Protein 5OGX (pdb70)

Foldseek 3Di:
DAWEDEPRDIFHADQVGFQQQRCQQVQWDAADFFLQQPPLQQKKAWPDADWDQAPHDCVSANPVNVVNRIHRRSRIGGPHHIYIYGDPPTGDGDFHKDKWFWFWADWADFFVQKIKTKIFTPDFGADAQFWWKWWAAPPPRDIAIFHFLDARVVGGITIGMDGADVVDCPHVNDSPPPDDGGDTITMIDGDHDQHDDPLVPCPLAAEEEEAEQSNCRSVNRRVVVSCVSPVQGQYEYEYEYADPRSDGPPVVQVVSCVRRVNYDYAYEHEHYDDVVHHYHGGLVVVCVVPVAQDRYAYEYEEAPVSQVVSLVSNVVSPNDPVRYHYRHNYDSD

Secondary structure (DSSP, 8-state):
-EEEEETTEEEEE-TTS-HHHHHHHTTB----S-SSSSS-TTEEEEEES-EE-TT--TTTS-HHHHHTTEEETTT-EESS-EEEE--TTTTSB-PPPEEEEEEEEEEEEEETTEEEEEEEESSPPP--TT-EEEEE-TTT--EEEEE----TT--SEEEEEEE--TT-TTIIIIITTT--TT-EEEEEEEE-S-SPPPGGG-----EEEEEEGGGHHHHHHHHHHHHHHSTTS-EEEEEEEEEGGG---HHHHHHHHHH-TTEEEEEEEEEE--TTSEES-HHHHHHHH-S--TT-EEEEEESHHHHHHHHHHHHHTT--GGGEEEEE-----

Organism: NCBI:txid1068978

Solvent-accessible surface area: 14457 Å² total; per-residue (Å²): 112,56,21,0,30,4,61,85,91,157,19,78,0,105,78,59,39,12,0,0,40,6,0,7,86,42,8,0,28,0,12,3,21,8,26,40,1,56,42,21,64,5,68,2,58,28,84,57,43,100,18,67,44,40,59,11,43,115,128,11,0,27,72,145,44,66,95,77,24,43,0,1,0,8,23,0,81,1,90,38,89,4,82,3,132,10,74,113,99,9,8,103,117,21,52,61,4,66,90,11,65,0,43,2,95,83,39,28,102,40,22,74,41,4,40,43,0,39,1,11,12,54,106,77,4,52,5,59,7,0,10,6,0,8,2,13,7,79,97,62,47,22,114,43,51,29,8,0,1,1,10,52,112,66,45,88,57,0,18,0,7,0,90,70,86,101,71,18,73,3,10,46,48,20,1,32,100,60,12,48,70,52,52,152,4,108,2,11,0,4,2,2,42,4,36,12,44,73,87,145,126,18,104,20,15,31,2,0,0,0,0,11,16,13,0,0,1,0,0,1,0,0,1,77,30,0,2,79,62,66,76,96,18,93,0,5,1,0,0,9,13,81,0,38,56,10,15,9,29,70,51,67,2,55,134,20,35,152,129,31,120,15,8,117,36,17,14,0,5,40,89,70,128,45,148,79,67,82,56,30,125,13,13,68,2,1,28,118,49,21,88,57,0,164,44,27,8,0,4,0,0,0,69,39,80,41,0,64,63,1,7,112,23,1,86,171,100,139,3,42,87,218,69,7,51,91,6,62,72,38,90,44,141

Nearest PDB structures (foldseek):
  5ogx-assembly1_A  TM=1.003E+00  e=8.637E-76  Amycolatopsis methanolica 239
  1krh-assembly2_B  TM=7.434E-01  e=8.230E-28  Acinetobacter sp.
  1qfj-assembly4_D  TM=9.054E-01  e=6.257E-18  Escherichia coli
  6o0a-assembly1_A  TM=8.646E-01  e=5.393E-16  Malassezia yamatoensis
  2ok8-assembly1_B  TM=7.806E-01  e=7.315E-13  Plasmodium falciparum 3D7

Structure (mmCIF, N/CA/C/O backbone):
data_5OGX
#
_entry.id   5OGX
#
_cell.length_a   60.846
_cell.length_b   65.903
_cell.length_c   97.847
_cell.angle_alpha   90.00
_cell.angle_beta   90.00
_cell.angle_gamma   90.00
#
_symmetry.space_group_name_H-M   'P 21 21 21'
#
loop_
_entity.id
_entity.type
_entity.pdbx_description
1 polymer 'Cytochrome P450 reductase'
2 non-polymer 'FLAVIN-ADENINE DINUCLEOTIDE'
3 non-polymer 'FE2/S2 (INORGANIC) CLUSTER'
4 non-polymer 'SODIUM ION'
5 non-polymer 'BROMIDE ION'
6 water water
#
loop_
_atom_site.group_PDB
_atom_site.id
_atom_site.type_symbol
_atom_site.label_atom_id
_atom_site.label_alt_id
_atom_site.label_comp_id
_atom_site.label_asym_id
_atom_site.label_entity_id
_atom_site.label_seq_id
_atom_site.pdbx_PDB_ins_code
_atom_site.Cartn_x
_atom_site.Cartn_y
_atom_site.Cartn_z
_atom_site.occupancy
_atom_site.B_iso_or_equiv
_atom_site.auth_seq_id
_atom_site.auth_comp_id
_atom_site.auth_asym_id
_atom_site.auth_atom_id
_atom_site.pdbx_PDB_model_num
ATOM 1 N N . THR A 1 4 ? 24.568 17.268 41.132 1.00 44.90 2 THR A N 1
ATOM 2 C CA . THR A 1 4 ? 23.926 18.549 41.432 1.00 44.72 2 THR A CA 1
ATOM 3 C C . THR A 1 4 ? 24.920 19.565 42.000 1.00 40.63 2 THR A C 1
ATOM 4 O O . THR A 1 4 ? 25.972 19.196 42.516 1.00 39.09 2 THR A O 1
ATOM 8 N N . PHE A 1 5 ? 24.571 20.845 41.907 1.00 35.41 3 PHE A N 1
ATOM 9 C CA . PHE A 1 5 ? 25.378 21.921 42.456 1.00 39.52 3 PHE A CA 1
ATOM 10 C C . PHE A 1 5 ? 24.640 22.587 43.608 1.00 35.84 3 PHE A C 1
ATOM 11 O O . PHE A 1 5 ? 23.409 22.677 43.618 1.00 37.10 3 PHE A O 1
ATOM 19 N N . ALA A 1 6 ? 25.409 23.058 44.579 1.00 34.72 4 ALA A N 1
ATOM 20 C CA . ALA A 1 6 ? 24.853 23.798 45.701 1.00 31.54 4 ALA A CA 1
ATOM 21 C C . ALA A 1 6 ? 24.672 25.256 45.292 1.00 30.90 4 ALA A C 1
ATOM 22 O O . ALA A 1 6 ? 25.626 25.901 44.838 1.00 34.32 4 ALA A O 1
ATOM 24 N N . VAL A 1 7 ? 23.454 25.769 45.430 1.00 29.93 5 VAL A N 1
ATOM 25 C CA . VAL A 1 7 ? 23.165 27.165 45.124 1.00 29.05 5 VAL A CA 1
ATOM 26 C C . VAL A 1 7 ? 22.521 27.810 46.343 1.00 29.55 5 VAL A C 1
ATOM 27 O O . VAL A 1 7 ? 21.678 27.206 47.013 1.00 28.74 5 VAL A O 1
ATOM 31 N N . SER A 1 8 ? 22.929 29.039 46.646 1.00 28.15 6 SER A N 1
ATOM 32 C CA . SER A 1 8 ? 22.510 29.659 47.889 1.00 25.11 6 SER A CA 1
ATOM 33 C C . SER A 1 8 ? 22.087 31.098 47.638 1.00 26.76 6 SER A C 1
ATOM 34 O O . SER A 1 8 ? 22.646 31.788 46.783 1.00 27.07 6 SER A O 1
ATOM 37 N N . VAL A 1 9 ? 21.106 31.539 48.416 1.00 25.55 7 VAL A N 1
ATOM 38 C CA . VAL A 1 9 ? 20.692 32.940 48.464 1.00 25.00 7 VAL A CA 1
ATOM 39 C C . VAL A 1 9 ? 20.234 33.241 49.883 1.00 28.57 7 VAL A C 1
ATOM 40 O O . VAL A 1 9 ? 19.542 32.433 50.502 1.00 27.29 7 VAL A O 1
ATOM 44 N N . GLY A 1 10 ? 20.631 34.403 50.403 1.00 34.72 8 GLY A N 1
ATOM 45 C CA . GLY A 1 10 ? 20.176 34.816 51.724 1.00 30.75 8 GLY A CA 1
ATOM 46 C C . GLY A 1 10 ? 20.487 33.848 52.845 1.00 35.81 8 GLY A C 1
ATOM 47 O O . GLY A 1 10 ? 19.697 33.729 53.789 1.00 43.70 8 GLY A O 1
ATOM 48 N N . GLY A 1 11 ? 21.611 33.146 52.769 1.00 32.18 9 GLY A N 1
ATOM 49 C CA . GLY A 1 11 ? 21.962 32.174 53.781 1.00 33.80 9 GLY A CA 1
ATOM 50 C C . GLY A 1 11 ? 21.287 30.827 53.651 1.00 34.55 9 GLY A C 1
ATOM 51 O O . GLY A 1 11 ? 21.543 29.944 54.483 1.00 38.39 9 GLY A O 1
ATOM 52 N N . ARG A 1 12 ? 20.459 30.628 52.632 1.00 31.00 10 ARG A N 1
ATOM 53 C CA . ARG A 1 12 ? 19.712 29.392 52.430 1.00 30.66 10 ARG A CA 1
ATOM 54 C C . ARG A 1 12 ? 20.279 28.640 51.234 1.00 28.38 10 ARG A C 1
ATOM 55 O O . ARG A 1 12 ? 20.425 29.212 50.150 1.00 36.01 10 ARG A O 1
ATOM 63 N N . ARG A 1 13 ? 20.560 27.352 51.413 1.00 29.41 11 ARG A N 1
ATOM 64 C CA . ARG A 1 13 ? 21.100 26.521 50.350 1.00 31.19 11 ARG A CA 1
ATOM 65 C C . ARG A 1 13 ? 20.052 25.532 49.853 1.00 31.89 11 ARG A C 1
ATOM 66 O O . ARG A 1 13 ? 19.289 24.972 50.644 1.00 30.81 11 ARG A O 1
ATOM 74 N N . VAL A 1 14 ? 20.021 25.319 48.538 1.00 30.04 12 VAL A N 1
ATOM 75 C CA . VAL A 1 14 ? 19.330 24.184 47.935 1.00 28.16 12 VAL A CA 1
ATOM 76 C C . VAL A 1 14 ? 20.293 23.526 46.955 1.00 32.67 12 VAL A C 1
ATOM 77 O O . VAL A 1 14 ? 21.350 24.068 46.624 1.00 32.42 12 VAL A O 1
ATOM 81 N N . ASP A 1 15 ? 19.947 22.319 46.520 1.00 27.70 13 ASP A N 1
ATOM 82 C CA . ASP A 1 15 ? 20.763 21.626 45.537 1.00 29.26 13 ASP A CA 1
ATOM 83 C C . ASP A 1 15 ? 20.036 21.650 44.200 1.00 36.33 13 ASP A C 1
ATOM 84 O O . ASP A 1 15 ? 18.853 21.303 44.118 1.00 43.45 13 ASP A O 1
ATOM 89 N N . CYS A 1 16 ? 20.739 22.108 43.174 1.00 31.51 14 CYS A N 1
ATOM 90 C CA . CYS A 1 16 ? 20.175 22.358 41.860 1.00 28.46 14 CYS A CA 1
ATOM 91 C C . CYS A 1 16 ? 20.760 21.352 40.880 1.00 33.51 14 CYS A C 1
ATOM 92 O O . CYS A 1 16 ? 21.982 21.213 40.784 1.00 32.51 14 CYS A O 1
ATOM 95 N N . GLU A 1 17 ? 19.892 20.636 40.170 1.00 37.65 15 GLU A N 1
ATOM 96 C CA . GLU A 1 17 ? 20.379 19.746 39.133 1.00 41.42 15 GLU A CA 1
ATOM 97 C C . GLU A 1 17 ? 20.979 20.570 37.994 1.00 40.78 15 GLU A C 1
ATOM 98 O O . GLU A 1 17 ? 20.588 21.717 37.775 1.00 36.50 15 GLU A O 1
ATOM 104 N N . PRO A 1 18 ? 21.955 20.017 37.273 1.00 43.28 16 PRO A N 1
ATOM 105 C CA . PRO A 1 18 ? 22.632 20.813 36.233 1.00 40.85 16 PRO A CA 1
ATOM 106 C C . PRO A 1 18 ? 21.716 21.297 35.121 1.00 44.52 16 PRO A C 1
ATOM 107 O O . PRO A 1 18 ? 22.022 22.315 34.484 1.00 46.39 16 PRO A O 1
ATOM 111 N N . GLY A 1 19 ? 20.611 20.604 34.855 1.00 36.67 17 GLY A N 1
ATOM 112 C CA . GLY A 1 19 ? 19.668 21.080 33.862 1.00 35.64 17 GLY A CA 1
ATOM 113 C C . GLY A 1 19 ? 18.552 21.942 34.411 1.00 37.60 17 GLY A C 1
ATOM 114 O O . GLY A 1 19 ? 17.665 22.366 33.663 1.00 38.37 17 GLY A O 1
ATOM 115 N N . GLN A 1 20 ? 18.585 22.227 35.707 1.00 33.21 18 GLN A N 1
ATOM 116 C CA . GLN A 1 20 ? 17.521 22.924 36.415 1.00 30.84 18 GLN A CA 1
ATOM 117 C C . GLN A 1 20 ? 17.904 24.383 36.641 1.00 26.66 18 GLN A C 1
ATOM 118 O O . GLN A 1 20 ? 19.076 24.697 36.869 1.00 27.55 18 GLN A O 1
ATOM 124 N N . THR A 1 21 ? 16.915 25.274 36.568 1.00 25.05 19 THR A N 1
ATOM 125 C CA . THR A 1 21 ? 17.201 26.689 36.762 1.00 26.10 19 THR A CA 1
ATOM 126 C C . THR A 1 21 ? 17.284 27.044 38.244 1.00 22.32 19 THR A C 1
ATOM 127 O O . THR A 1 21 ? 16.711 26.373 39.109 1.00 21.35 19 THR A O 1
ATOM 131 N N . LEU A 1 22 ? 18.015 28.129 38.531 1.00 22.18 20 LEU A N 1
ATOM 132 C CA . LEU A 1 22 ? 18.120 28.607 39.906 1.00 20.62 20 LEU A CA 1
ATOM 133 C C . LEU A 1 22 ? 16.741 28.861 40.506 1.00 19.12 20 LEU A C 1
ATOM 134 O O . LEU A 1 22 ? 16.448 28.438 41.631 1.00 19.92 20 LEU A O 1
ATOM 139 N N . LEU A 1 23 ? 15.883 29.579 39.780 1.00 20.01 21 LEU A N 1
ATOM 140 C CA . LEU A 1 23 ? 14.566 29.895 40.324 1.00 18.96 21 LEU A CA 1
ATOM 141 C C . LEU A 1 23 ? 13.815 28.629 40.714 1.00 18.67 21 LEU A C 1
ATOM 142 O O . LEU A 1 23 ? 13.255 28.543 41.809 1.00 18.38 21 LEU A O 1
ATOM 147 N N . GLU A 1 24 ? 13.786 27.630 39.826 1.00 18.58 22 GLU A N 1
ATOM 148 C CA . GLU A 1 24 ? 12.989 26.446 40.121 1.00 19.41 22 GLU A CA 1
ATOM 149 C C . GLU A 1 24 ? 13.582 25.645 41.268 1.00 23.64 22 GLU A C 1
ATOM 150 O O . GLU A 1 24 ? 12.839 25.101 42.091 1.00 22.13 22 GLU A O 1
ATOM 156 N N . ALA A 1 25 ? 14.909 25.603 41.368 1.00 21.55 23 ALA A N 1
ATOM 157 C CA . ALA A 1 25 ? 15.532 24.930 42.500 1.00 22.46 23 ALA A CA 1
ATOM 158 C C . ALA A 1 25 ? 15.148 25.603 43.817 1.00 21.93 23 ALA A C 1
ATOM 159 O O . ALA A 1 25 ? 14.801 24.924 44.792 1.00 23.65 23 ALA A O 1
ATOM 161 N N . PHE A 1 26 ? 15.200 26.944 43.867 1.00 21.22 24 PHE A N 1
ATOM 162 C CA . PHE A 1 26 ? 14.849 27.644 45.100 1.00 20.01 24 PHE A CA 1
ATOM 163 C C . PHE A 1 26 ? 13.372 27.452 45.434 1.00 18.71 24 PHE A C 1
ATOM 164 O O . PHE A 1 26 ? 13.032 27.047 46.548 1.00 20.49 24 PHE A O 1
ATOM 172 N N . LEU A 1 27 ? 12.470 27.716 44.481 1.00 18.82 25 LEU A N 1
ATOM 173 C CA . LEU A 1 27 ? 11.054 27.623 44.837 1.00 18.30 25 LEU A CA 1
ATOM 174 C C . LEU A 1 27 ? 10.644 26.191 45.168 1.00 20.50 25 LEU A C 1
ATOM 175 O O . LEU A 1 27 ? 9.789 25.973 46.034 1.00 21.42 25 LEU A O 1
ATOM 180 N N . ARG A 1 28 ? 11.211 25.205 44.478 1.00 21.89 26 ARG A N 1
ATOM 181 C CA . ARG A 1 28 ? 10.894 23.823 44.831 1.00 22.88 26 ARG A CA 1
ATOM 182 C C . ARG A 1 28 ? 11.366 23.486 46.241 1.00 25.74 26 ARG A C 1
ATOM 183 O O . ARG A 1 28 ? 10.780 22.620 46.903 1.00 26.44 26 ARG A O 1
ATOM 191 N N . GLY A 1 29 ? 12.399 24.168 46.724 1.00 26.53 27 GLY A N 1
ATOM 192 C CA . GLY A 1 29 ? 12.830 24.044 48.100 1.00 27.39 27 GLY A CA 1
ATOM 193 C C . GLY A 1 29 ? 12.114 24.937 49.089 1.00 28.45 27 GLY A C 1
ATOM 194 O O . GLY A 1 29 ? 12.519 24.992 50.256 1.00 27.41 27 GLY A O 1
ATOM 195 N N . GLY A 1 30 ? 11.066 25.644 48.662 1.00 27.91 28 GLY A N 1
ATOM 196 C CA . GLY A 1 30 ? 10.371 26.566 49.540 1.00 25.89 28 GLY A CA 1
ATOM 197 C C . GLY A 1 30 ? 11.155 27.811 49.886 1.00 25.97 28 GLY A C 1
ATOM 198 O O . GLY A 1 30 ? 10.867 28.445 50.904 1.00 25.81 28 GLY A O 1
ATOM 199 N N . VAL A 1 31 ? 12.157 28.162 49.076 1.00 20.95 29 VAL A N 1
ATOM 200 C CA . VAL A 1 31 ? 13.032 29.308 49.315 1.00 21.01 29 VAL A CA 1
ATOM 201 C C . VAL A 1 31 ? 12.6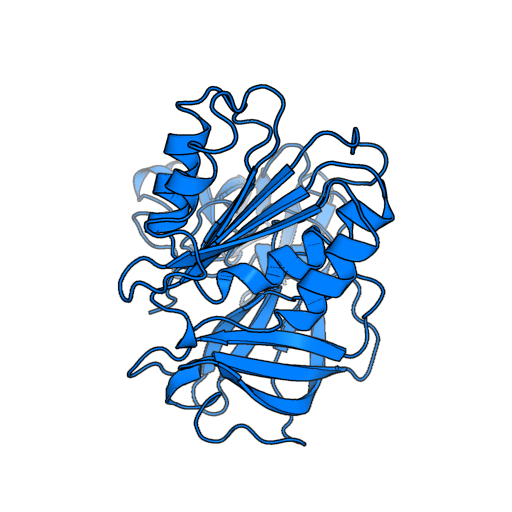21 30.383 48.322 1.00 19.92 29 VAL A C 1
ATOM 202 O O . VAL A 1 31 ? 12.748 30.185 47.108 1.00 21.21 29 VAL A O 1
ATOM 206 N N . TRP A 1 32 ? 12.124 31.509 48.826 1.00 18.24 30 TRP A N 1
ATOM 207 C CA . TRP A 1 32 ? 11.529 32.509 47.947 1.00 17.63 30 TRP A CA 1
ATOM 208 C C . TRP A 1 32 ? 12.578 33.406 47.307 1.00 17.74 30 TRP A C 1
ATOM 209 O O . TRP A 1 32 ? 13.568 33.797 47.934 1.00 20.80 30 TRP A O 1
ATOM 220 N N . MET A 1 33 ? 12.331 33.757 46.058 1.00 17.70 31 MET A N 1
ATOM 221 C CA . MET A 1 33 ? 12.946 34.935 45.472 1.00 19.18 31 MET A CA 1
ATOM 222 C C . MET A 1 33 ? 11.984 35.481 44.434 1.00 17.74 31 MET A C 1
ATOM 223 O O . MET A 1 33 ? 11.101 34.754 43.963 1.00 18.40 31 MET A O 1
ATOM 228 N N . PRO A 1 34 ? 12.104 36.759 44.079 1.00 17.96 32 PRO A N 1
ATOM 229 C CA . PRO A 1 34 ? 11.090 37.377 43.212 1.00 15.86 32 PRO A CA 1
ATOM 230 C C . PRO A 1 34 ? 10.991 36.694 41.862 1.00 17.08 32 PRO A C 1
ATOM 231 O O . PRO A 1 34 ? 11.986 36.261 41.280 1.00 17.47 32 PRO A O 1
ATOM 235 N N . ASN A 1 35 ? 9.772 36.581 41.376 1.00 14.56 33 ASN A N 1
ATOM 236 C CA . ASN A 1 35 ? 9.493 35.943 40.134 1.00 13.31 33 ASN A CA 1
ATOM 237 C C . ASN A 1 35 ? 8.111 36.345 39.628 1.00 15.14 33 ASN A C 1
ATOM 238 O O . ASN A 1 35 ? 7.235 36.442 40.392 1.00 15.03 33 ASN A O 1
ATOM 243 N N . SER A 1 36 ? 7.981 36.580 38.327 1.00 16.39 34 SER A N 1
ATOM 244 C CA . SER A 1 36 ? 6.682 37.030 37.835 1.00 17.39 34 SER A CA 1
ATOM 245 C C . SER A 1 36 ? 6.382 36.552 36.421 1.00 19.46 34 SER A C 1
ATOM 246 O O . SER A 1 36 ? 5.482 37.121 35.791 1.00 21.77 34 SER A O 1
ATOM 249 N N . CYS A 1 37 ? 7.109 35.561 35.887 1.00 14.48 35 CYS A N 1
ATOM 250 C CA . CYS A 1 37 ? 6.816 35.048 34.548 1.00 14.26 35 CYS A CA 1
ATOM 251 C C . CYS A 1 37 ? 7.474 33.701 34.270 1.00 18.38 35 CYS A C 1
ATOM 252 O O . CYS A 1 37 ? 6.956 32.919 33.463 1.00 17.29 35 CYS A O 1
ATOM 255 N N . ASN A 1 38 ? 8.625 33.431 34.905 1.00 19.52 36 ASN A N 1
ATOM 256 C CA . ASN A 1 38 ? 9.398 32.196 34.688 1.00 19.27 36 ASN A CA 1
ATOM 257 C C . ASN A 1 38 ? 9.710 31.972 33.210 1.00 21.44 36 ASN A C 1
ATOM 258 O O . ASN A 1 38 ? 9.879 30.837 32.763 1.00 20.88 36 ASN A O 1
ATOM 263 N N . GLN A 1 39 ? 9.813 33.056 32.437 1.00 17.55 37 GLN A N 1
ATOM 264 C CA . GLN A 1 39 ? 10.103 32.918 31.016 1.00 16.19 37 GLN A CA 1
ATOM 265 C C . GLN A 1 39 ? 11.057 33.986 30.499 1.00 18.94 37 GLN A C 1
ATOM 266 O O . GLN A 1 39 ? 11.206 34.120 29.275 1.00 21.65 37 GLN A O 1
ATOM 272 N N . GLY A 1 40 ? 11.703 34.756 31.381 1.00 18.74 38 GLY A N 1
ATOM 273 C CA . GLY A 1 40 ? 12.727 35.699 30.974 1.00 20.62 38 GLY A CA 1
ATOM 274 C C . GLY A 1 40 ? 12.239 37.057 30.514 1.00 25.11 38 GLY A C 1
ATOM 275 O O . GLY A 1 40 ? 13.051 37.851 30.021 1.00 25.85 38 GLY A O 1
ATOM 276 N N . THR A 1 41 ? 10.953 37.362 30.662 1.00 21.58 39 THR A N 1
ATOM 277 C CA . THR A 1 41 ? 10.435 38.619 30.128 1.00 23.07 39 THR A CA 1
ATOM 278 C C . THR A 1 41 ? 10.188 39.685 31.185 1.00 21.43 39 THR A C 1
ATOM 279 O O . THR A 1 41 ? 10.259 40.877 30.859 1.00 27.43 39 THR A O 1
ATOM 283 N N . CYS A 1 42 ? 9.897 39.314 32.432 1.00 20.71 40 CYS A N 1
ATOM 284 C CA . CYS A 1 42 ? 9.507 40.347 33.392 1.00 22.48 40 CYS A CA 1
ATOM 285 C C . CYS A 1 42 ? 10.716 41.009 34.042 1.00 24.65 40 CYS A C 1
ATOM 286 O O . CYS A 1 42 ? 10.621 42.160 34.497 1.00 24.98 40 CYS A O 1
ATOM 289 N N . GLY A 1 43 ? 11.843 40.309 34.097 1.00 19.94 41 GLY A N 1
ATOM 290 C CA . GLY A 1 43 ? 13.067 40.837 34.676 1.00 22.36 41 GLY A CA 1
ATOM 291 C C . GLY A 1 43 ? 13.122 40.896 36.191 1.00 25.57 41 GLY A C 1
ATOM 292 O O . GLY A 1 43 ? 14.158 41.311 36.735 1.00 24.32 41 GLY A O 1
ATOM 293 N N . THR A 1 44 ? 12.060 40.490 36.899 1.00 21.69 42 THR A N 1
ATOM 294 C CA . THR A 1 44 ? 12.044 40.650 38.353 1.00 16.41 42 THR A CA 1
ATOM 295 C C . THR A 1 44 ? 12.897 39.625 39.088 1.00 17.77 42 THR A C 1
ATOM 296 O O . THR A 1 44 ? 13.197 39.836 40.272 1.00 19.33 42 THR A O 1
ATOM 300 N N . CYS A 1 45 ? 13.325 38.540 38.430 1.00 19.35 43 CYS A N 1
ATOM 301 C CA . CYS A 1 45 ? 14.163 37.547 39.092 1.00 19.99 43 CYS A CA 1
ATOM 302 C C . CYS A 1 45 ? 15.654 37.826 38.923 1.00 19.59 43 CYS A C 1
ATOM 303 O O . CYS A 1 45 ? 16.469 36.937 39.170 1.00 20.38 43 CYS A O 1
ATOM 306 N N . LYS A 1 46 ? 16.018 39.034 38.505 1.00 18.82 44 LYS A N 1
ATOM 307 C CA . LYS A 1 46 ? 17.420 39.353 38.277 1.00 19.45 44 LYS A CA 1
ATOM 308 C C . LYS A 1 46 ? 18.217 39.172 39.569 1.00 21.35 44 LYS A C 1
ATOM 309 O O . LYS A 1 46 ? 17.749 39.505 40.666 1.00 22.15 44 LYS A O 1
ATOM 315 N N . LEU A 1 47 ? 19.420 38.635 39.426 1.00 25.78 45 LEU A N 1
ATOM 316 C CA . LEU A 1 47 ? 20.285 38.249 40.529 1.00 25.00 45 LEU A CA 1
ATOM 317 C C . LEU A 1 47 ? 21.682 38.766 40.247 1.00 24.00 45 LEU A C 1
ATOM 318 O O . LEU A 1 47 ? 22.063 38.925 39.087 1.00 26.99 45 LEU A O 1
ATOM 323 N N . GLN A 1 48 ? 22.457 38.997 41.305 1.00 21.75 46 GLN A N 1
ATOM 324 C CA . GLN A 1 48 ? 23.904 39.126 41.168 1.00 23.23 46 GLN A CA 1
ATOM 325 C C . GLN A 1 48 ? 24.544 37.791 41.509 1.00 26.68 46 GLN A C 1
ATOM 326 O O . GLN A 1 48 ? 24.277 37.221 42.572 1.00 24.09 46 GLN A O 1
ATOM 332 N N . VAL A 1 49 ? 25.382 37.285 40.608 1.00 25.01 47 VAL A N 1
ATOM 333 C CA . VAL A 1 49 ? 26.156 36.086 40.897 1.00 25.98 47 VAL A CA 1
ATOM 334 C C . VAL A 1 49 ? 27.369 36.519 41.712 1.00 27.54 47 VAL A C 1
ATOM 335 O O . VAL A 1 49 ? 28.228 37.245 41.211 1.00 32.02 47 VAL A O 1
ATOM 339 N N . LEU A 1 50 ? 27.439 36.082 42.968 1.00 27.37 48 LEU A N 1
ATOM 340 C CA . LEU A 1 50 ? 28.535 36.479 43.853 1.00 28.80 48 LEU A CA 1
ATOM 341 C C . LEU A 1 50 ? 29.750 35.574 43.717 1.00 30.42 48 LEU A C 1
ATOM 342 O O . LEU A 1 50 ? 30.885 36.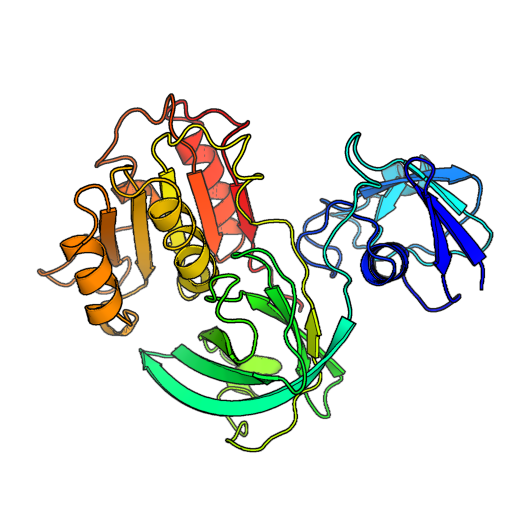049 43.804 1.00 33.79 48 LEU A O 1
ATOM 347 N N . SER A 1 51 ? 29.522 34.275 43.529 1.00 33.45 49 SER A N 1
ATOM 348 C CA . SER A 1 51 ? 30.577 33.307 43.289 1.00 35.93 49 SER A CA 1
ATOM 349 C C . SER A 1 51 ? 29.972 32.142 42.522 1.00 32.76 49 SER A C 1
ATOM 350 O O . SER A 1 51 ? 28.767 31.880 42.613 1.00 30.33 49 SER A O 1
ATOM 353 N N . GLY A 1 52 ? 30.810 31.460 41.756 1.00 36.65 50 GLY A N 1
ATOM 354 C CA . GLY A 1 52 ? 30.354 30.388 40.893 1.00 36.40 50 GLY A CA 1
ATOM 355 C C . GLY A 1 52 ? 30.195 30.835 39.454 1.00 37.12 50 GLY A C 1
ATOM 356 O O . GLY A 1 52 ? 30.818 31.790 38.987 1.00 40.99 50 GLY A O 1
ATOM 357 N N . GLU A 1 53 ? 29.332 30.120 38.736 1.00 34.53 51 GLU A N 1
ATOM 358 C CA . GLU A 1 53 ? 29.207 30.342 37.306 1.00 32.07 51 GLU A CA 1
ATOM 359 C C . GLU A 1 53 ? 27.885 29.762 36.835 1.00 32.85 51 GLU A C 1
ATOM 360 O O . GLU A 1 53 ? 27.449 28.710 37.315 1.00 32.35 51 GLU A O 1
ATOM 366 N N . VAL A 1 54 ? 27.252 30.456 35.898 1.00 31.46 52 VAL A N 1
ATOM 367 C CA . VAL A 1 54 ? 25.974 30.019 35.365 1.00 33.94 52 VAL A CA 1
ATOM 368 C C . VAL A 1 54 ? 26.015 30.060 33.847 1.00 37.96 52 VAL A C 1
ATOM 369 O O . VAL A 1 54 ? 26.827 30.758 33.233 1.00 36.21 52 VAL A O 1
ATOM 373 N N . ASP A 1 55 ? 25.135 29.269 33.251 1.00 30.98 53 ASP A N 1
ATOM 374 C CA . ASP A 1 55 ? 24.792 29.388 31.846 1.00 35.98 53 ASP A CA 1
ATOM 375 C C . ASP A 1 55 ? 23.520 30.217 31.768 1.00 32.16 53 ASP A C 1
ATOM 376 O O . ASP A 1 55 ? 22.541 29.912 32.455 1.00 36.85 53 ASP A O 1
ATOM 381 N N . HIS A 1 56 ? 23.541 31.277 30.959 1.00 31.94 54 HIS A N 1
ATOM 382 C CA . HIS A 1 56 ? 22.412 32.200 30.937 1.00 29.72 54 HIS A CA 1
ATOM 383 C C . HIS A 1 56 ? 21.205 31.673 30.173 1.00 35.21 54 HIS A C 1
ATOM 384 O O . HIS A 1 56 ? 20.153 32.318 30.207 1.00 39.59 54 HIS A O 1
ATOM 391 N N . GLY A 1 57 ? 21.324 30.532 29.503 1.00 41.93 55 GLY A N 1
ATOM 392 C CA . GLY A 1 57 ? 20.159 29.918 28.882 1.00 44.96 55 GLY A CA 1
ATOM 393 C C . GLY A 1 57 ? 19.500 30.819 27.857 1.00 43.28 55 GLY A C 1
ATOM 394 O O . GLY A 1 57 ? 20.164 31.440 27.018 1.00 43.61 55 GLY A O 1
ATOM 395 N N . GLY A 1 58 ? 18.174 30.902 27.927 1.00 45.21 56 GLY A N 1
ATOM 396 C CA . GLY A 1 58 ? 17.419 31.657 26.947 1.00 48.10 56 GLY A CA 1
ATOM 397 C C . GLY A 1 58 ? 17.148 33.094 27.337 1.00 45.22 56 GLY A C 1
ATOM 398 O O . GLY A 1 58 ? 16.206 33.709 26.830 1.00 48.68 56 GLY A O 1
ATOM 399 N N . ALA A 1 59 ? 17.966 33.642 28.228 1.00 39.60 57 ALA A N 1
ATOM 400 C CA . ALA A 1 59 ? 17.761 35.001 28.708 1.00 33.22 57 ALA A CA 1
ATOM 401 C C . ALA A 1 59 ? 17.815 35.999 27.553 1.00 35.38 57 ALA A C 1
ATOM 402 O O . ALA A 1 59 ? 18.851 36.100 26.878 1.00 36.72 57 ALA A O 1
ATOM 404 N N . PRO A 1 60 ? 16.747 36.749 27.296 1.00 37.73 58 PRO A N 1
ATOM 405 C CA . PRO A 1 60 ? 16.774 37.716 26.192 1.00 39.15 58 PRO A CA 1
ATOM 406 C C . PRO A 1 60 ? 17.590 38.959 26.528 1.00 37.80 58 PRO A C 1
ATOM 407 O O . PRO A 1 60 ? 17.735 39.350 27.689 1.00 34.51 58 PRO A O 1
ATOM 411 N N . GLU A 1 61 ? 18.114 39.594 25.474 1.00 39.71 59 GLU A N 1
ATOM 412 C CA . GLU A 1 61 ? 19.016 40.726 25.663 1.00 41.88 59 GLU A CA 1
ATOM 413 C C . GLU A 1 61 ? 18.305 41.910 26.302 1.00 43.33 59 GLU A C 1
ATOM 414 O O . GLU A 1 61 ? 18.910 42.651 27.086 1.00 47.10 59 GLU A O 1
ATOM 420 N N . ASP A 1 62 ? 17.028 42.122 25.978 1.00 43.23 60 ASP A N 1
ATOM 421 C CA . ASP A 1 62 ? 16.347 43.285 26.533 1.00 45.45 60 ASP A CA 1
ATOM 422 C C . ASP A 1 62 ? 16.093 43.119 28.024 1.00 42.44 60 ASP A C 1
ATOM 423 O O . ASP A 1 62 ? 16.009 44.115 28.749 1.00 46.30 60 ASP A O 1
ATOM 428 N N . THR A 1 63 ? 15.986 41.878 28.502 1.00 36.31 61 THR A N 1
ATOM 429 C CA . THR A 1 63 ? 15.849 41.626 29.930 1.00 33.11 61 THR A CA 1
ATOM 430 C C . THR A 1 63 ? 17.191 41.556 30.645 1.00 30.80 61 THR A C 1
ATOM 431 O O . THR A 1 63 ? 17.278 41.907 31.829 1.00 33.14 61 THR A O 1
ATOM 435 N N . LEU A 1 64 ? 18.234 41.111 29.952 1.00 33.92 62 LEU A N 1
ATOM 436 C CA . LEU A 1 64 ? 19.546 40.915 30.567 1.00 30.20 62 LEU A CA 1
ATOM 437 C C . LEU A 1 64 ? 20.600 41.243 29.510 1.00 33.74 62 LEU A C 1
ATOM 438 O O . LEU A 1 64 ? 20.937 40.393 28.682 1.00 34.26 62 LEU A O 1
ATOM 443 N N . SER A 1 65 ? 21.131 42.459 29.566 1.00 39.70 63 SER A N 1
ATOM 444 C CA . SER A 1 65 ? 22.024 42.932 28.516 1.00 45.87 63 SER A CA 1
ATOM 445 C C . SER A 1 65 ? 23.391 42.251 28.592 1.00 44.47 63 SER A C 1
ATOM 446 O O . SER A 1 65 ? 23.770 41.659 29.605 1.00 42.92 63 SER A O 1
ATOM 449 N N . ALA A 1 66 ? 24.142 42.341 27.489 1.00 47.93 64 ALA A N 1
ATOM 450 C CA . ALA A 1 66 ? 25.518 41.851 27.504 1.00 48.52 64 ALA A CA 1
ATOM 451 C C . ALA A 1 66 ? 26.335 42.572 28.567 1.00 44.81 64 ALA A C 1
ATOM 452 O O . ALA A 1 66 ? 27.192 41.969 29.221 1.00 45.67 64 ALA A O 1
ATOM 454 N N . GLU A 1 67 ? 26.076 43.867 28.751 1.00 47.32 65 GLU A N 1
ATOM 455 C CA . GLU A 1 67 ? 26.710 44.623 29.824 1.00 54.18 65 GLU A CA 1
ATOM 456 C C . GLU A 1 67 ? 26.424 43.989 31.179 1.00 49.06 65 GLU A C 1
ATOM 457 O O . GLU A 1 67 ? 27.342 43.743 31.971 1.00 47.01 65 GLU A O 1
ATOM 463 N N . GLU A 1 68 ? 25.149 43.697 31.449 1.00 42.58 66 GLU A N 1
ATOM 464 C CA . GLU A 1 68 ? 24.760 43.136 32.740 1.00 39.51 66 GLU A CA 1
ATOM 465 C C . GLU A 1 68 ? 25.371 41.758 32.961 1.00 34.17 66 GLU A C 1
ATOM 466 O O . GLU A 1 68 ? 25.779 41.426 34.079 1.00 36.21 66 GLU A O 1
ATOM 472 N N . ARG A 1 69 ? 25.426 40.929 31.914 1.00 33.66 67 ARG A N 1
ATOM 473 C CA . ARG A 1 69 ? 26.066 39.624 32.050 1.00 32.34 67 ARG A CA 1
ATOM 474 C C . ARG A 1 69 ? 27.542 39.773 32.384 1.00 36.57 67 ARG A C 1
ATOM 475 O O . ARG A 1 69 ? 28.078 39.029 33.212 1.00 36.75 67 ARG A O 1
ATOM 483 N N . ALA A 1 70 ? 28.211 40.735 31.748 1.00 39.66 68 ALA A N 1
ATOM 484 C CA . ALA A 1 70 ? 29.633 40.937 31.997 1.00 42.94 68 ALA A CA 1
ATOM 485 C C . ALA A 1 70 ? 29.889 41.422 33.416 1.00 47.16 68 ALA A C 1
ATOM 486 O O . ALA A 1 70 ? 30.956 41.149 33.980 1.00 48.98 68 ALA A O 1
ATOM 488 N N . SER A 1 71 ? 28.936 42.141 34.004 1.00 44.32 69 SER A N 1
ATOM 489 C CA . SER A 1 71 ? 29.056 42.574 35.387 1.00 46.18 69 SER A CA 1
ATOM 490 C C . SER A 1 71 ? 28.604 41.506 36.375 1.00 48.43 69 SER A C 1
ATOM 491 O O . SER A 1 71 ? 28.656 41.746 37.587 1.00 52.79 69 SER A O 1
ATOM 494 N N . GLY A 1 72 ? 28.168 40.348 35.894 1.00 39.05 70 GLY A N 1
ATOM 495 C CA . GLY A 1 72 ? 27.836 39.232 36.751 1.00 34.39 70 GLY A CA 1
ATOM 496 C C . GLY A 1 72 ? 26.371 39.091 37.125 1.00 32.85 70 GLY A C 1
ATOM 497 O O . GLY A 1 72 ? 26.063 38.363 38.074 1.00 34.74 70 GLY A O 1
ATOM 498 N N . LEU A 1 73 ? 25.469 39.768 36.431 1.00 30.59 71 LEU A N 1
ATOM 499 C CA . LEU A 1 73 ? 24.047 39.593 36.695 1.00 26.62 71 LEU A CA 1
ATOM 500 C C . LEU A 1 73 ? 23.505 38.424 35.880 1.00 28.28 71 LEU A C 1
ATOM 501 O O . LEU A 1 73 ? 24.099 37.997 34.887 1.00 27.37 71 LEU A O 1
ATOM 506 N N . ALA A 1 74 ? 22.353 37.914 36.313 1.00 26.33 72 ALA A N 1
ATOM 507 C CA . ALA A 1 74 ? 21.692 36.795 35.651 1.00 24.44 72 ALA A CA 1
ATOM 508 C C . ALA A 1 74 ? 20.201 36.873 35.943 1.00 24.53 72 ALA A C 1
ATOM 509 O O . ALA A 1 74 ? 19.759 37.624 36.811 1.00 22.12 72 ALA A O 1
ATOM 511 N N . LEU A 1 75 ? 19.428 36.100 35.191 1.00 20.77 73 LEU A N 1
ATOM 512 C CA . LEU A 1 75 ? 18.013 35.892 35.485 1.00 19.84 73 LEU A CA 1
ATOM 513 C C . LEU A 1 75 ? 17.861 34.517 36.120 1.00 18.48 73 LEU A C 1
ATOM 514 O O . LEU A 1 75 ? 18.204 33.501 35.500 1.00 21.44 73 LEU A O 1
ATOM 519 N N . ALA A 1 76 ? 17.339 34.484 37.349 1.00 20.96 74 ALA A N 1
ATOM 520 C CA . ALA A 1 76 ? 17.171 33.208 38.043 1.00 22.79 74 ALA A CA 1
ATOM 521 C C . ALA A 1 76 ? 16.351 32.208 37.230 1.00 18.04 74 ALA A C 1
ATOM 522 O O . ALA A 1 76 ? 16.601 31.000 37.302 1.00 19.47 74 ALA A O 1
ATOM 524 N N . CYS A 1 77 ? 15.349 32.672 36.484 1.00 18.68 75 CYS A N 1
ATOM 525 C CA . CYS A 1 77 ? 14.525 31.709 35.753 1.00 19.73 75 CYS A CA 1
ATOM 526 C C . CYS A 1 77 ? 15.177 31.217 34.472 1.00 22.53 75 CYS A C 1
ATOM 527 O O . CYS A 1 77 ? 14.659 30.278 33.854 1.00 20.93 75 CYS A O 1
ATOM 530 N N . GLN A 1 78 ? 16.303 31.806 34.058 1.00 19.84 76 GLN A N 1
ATOM 531 C CA . GLN A 1 78 ? 17.000 31.332 32.875 1.00 21.10 76 GLN A CA 1
ATOM 532 C C . GLN A 1 78 ? 18.352 30.720 33.196 1.00 25.74 76 GLN A C 1
ATOM 533 O O . GLN A 1 78 ? 18.858 29.922 32.404 1.00 29.16 76 GLN A O 1
ATOM 539 N N . ALA A 1 79 ? 18.920 31.036 34.354 1.00 23.17 77 ALA A N 1
ATOM 540 C CA . ALA A 1 79 ? 20.289 30.650 34.659 1.00 22.83 77 ALA A CA 1
ATOM 541 C C . ALA A 1 79 ? 20.344 29.232 35.215 1.00 26.41 77 ALA A C 1
ATOM 542 O O . ALA A 1 79 ? 19.575 28.872 36.112 1.00 25.55 77 ALA A O 1
ATOM 544 N N . ARG A 1 80 ? 21.251 28.422 34.670 1.00 27.24 78 ARG A N 1
ATOM 545 C CA . ARG A 1 80 ? 21.529 27.120 35.241 1.00 26.22 78 ARG A CA 1
ATOM 546 C C . ARG A 1 80 ? 22.973 27.074 35.726 1.00 29.03 78 ARG A C 1
ATOM 547 O O . ARG A 1 80 ? 23.870 27.582 35.051 1.00 31.24 78 ARG A O 1
ATOM 555 N N . PRO A 1 81 ? 23.217 26.487 36.891 1.00 30.92 79 PRO A N 1
ATOM 556 C CA . PRO A 1 81 ? 24.560 26.530 37.474 1.00 30.98 79 PRO A CA 1
ATOM 557 C C . PRO A 1 81 ? 25.515 25.623 36.721 1.00 34.14 79 PRO A C 1
ATOM 558 O O . PRO A 1 81 ? 25.138 24.545 36.258 1.00 34.34 79 PRO A O 1
ATOM 562 N N . LEU A 1 82 ? 26.759 26.078 36.601 1.00 36.24 80 LEU A N 1
ATOM 563 C CA . LEU A 1 82 ? 27.858 25.252 36.108 1.00 33.27 80 LEU A CA 1
ATOM 564 C C . LEU A 1 82 ? 28.850 24.920 37.211 1.00 40.50 80 LEU A C 1
ATOM 565 O O . LEU A 1 82 ? 29.851 24.231 36.958 1.00 37.64 80 LEU A O 1
ATOM 570 N N . ALA A 1 83 ? 28.592 25.399 38.423 1.00 38.05 81 ALA A N 1
ATOM 571 C CA . ALA A 1 83 ? 29.393 25.136 39.612 1.00 37.58 81 ALA A CA 1
ATOM 572 C C . ALA A 1 83 ? 28.546 25.548 40.808 1.00 33.81 81 ALA A C 1
ATOM 573 O O . ALA A 1 83 ? 27.464 26.119 40.650 1.00 32.39 81 ALA A O 1
ATOM 575 N N . ASP A 1 84 ? 29.036 25.249 42.008 1.00 35.00 82 ASP A N 1
ATOM 576 C CA . ASP A 1 84 ? 28.374 25.781 43.194 1.00 32.99 82 ASP A CA 1
ATOM 577 C C . ASP A 1 84 ? 28.347 27.298 43.097 1.00 35.84 82 ASP A C 1
ATOM 578 O O . ASP A 1 84 ? 29.360 27.928 42.769 1.00 36.45 82 ASP A O 1
ATOM 583 N N . THR A 1 85 ? 27.176 27.883 43.342 1.00 33.76 83 THR A N 1
ATOM 584 C CA . THR A 1 85 ? 26.938 29.275 42.987 1.00 31.74 83 THR A CA 1
ATOM 585 C C . THR A 1 85 ? 26.195 29.977 44.109 1.00 29.88 83 THR A C 1
ATOM 586 O O . THR A 1 85 ? 25.183 29.475 44.604 1.00 31.23 83 THR A O 1
ATOM 590 N N . GLU A 1 86 ? 26.712 31.134 44.506 1.00 27.96 84 GLU A N 1
ATOM 591 C CA . GLU A 1 86 ? 26.111 31.980 45.526 1.00 27.08 84 GLU A CA 1
ATOM 592 C C . GLU A 1 86 ? 25.556 33.224 44.851 1.00 25.98 84 GLU A C 1
ATOM 593 O O . GLU A 1 86 ? 26.260 33.865 44.068 1.00 26.46 84 GLU A O 1
ATOM 599 N N . VAL A 1 87 ? 24.301 33.578 45.152 1.00 24.63 85 VAL A N 1
ATOM 600 C CA . VAL A 1 87 ? 23.671 34.690 44.457 1.00 23.60 85 VAL A CA 1
ATOM 601 C C . VAL A 1 87 ? 23.083 35.684 45.450 1.00 23.07 85 VAL A C 1
ATOM 602 O O . VAL A 1 87 ? 22.860 35.381 46.621 1.00 24.14 85 VAL A O 1
ATOM 606 N N . ARG A 1 88 ? 22.855 36.895 44.960 1.00 22.92 86 ARG A N 1
ATOM 607 C CA . ARG A 1 88 ? 22.191 37.936 45.730 1.00 22.55 86 ARG A CA 1
ATOM 608 C C . ARG A 1 88 ? 20.959 38.364 44.967 1.00 24.76 86 ARG A C 1
ATOM 609 O O . ARG A 1 88 ? 21.044 38.734 43.790 1.00 23.45 86 ARG A O 1
ATOM 617 N N . SER A 1 89 ? 19.818 38.302 45.642 1.00 20.51 87 SER A N 1
ATOM 618 C CA . SER A 1 89 ? 18.559 38.759 45.080 1.00 20.20 87 SER A CA 1
ATOM 619 C C . SER A 1 89 ? 18.154 40.002 45.861 1.00 20.61 87 SER A C 1
ATOM 620 O O . SER A 1 89 ? 19.010 40.820 46.204 1.00 26.33 87 SER A O 1
ATOM 623 N N . THR A 1 90 ? 16.870 40.163 46.156 1.00 20.29 88 THR A N 1
ATOM 624 C CA . THR A 1 90 ? 16.459 41.285 46.985 1.00 18.67 88 THR A CA 1
ATOM 625 C C . THR A 1 90 ? 16.671 40.963 48.461 1.00 18.12 88 THR A C 1
ATOM 626 O O . THR A 1 90 ? 16.940 39.824 48.844 1.00 20.29 88 THR A O 1
ATOM 630 N N . ALA A 1 91 ? 16.503 41.988 49.303 1.00 19.46 89 ALA A N 1
ATOM 631 C CA . ALA A 1 91 ? 16.749 41.834 50.736 1.00 20.13 89 ALA A CA 1
ATOM 632 C C . ALA A 1 91 ? 15.910 40.715 51.340 1.00 19.69 89 ALA A C 1
ATOM 633 O O . ALA A 1 91 ? 16.378 39.989 52.228 1.00 23.81 89 ALA A O 1
ATOM 635 N N . ASP A 1 92 ? 14.665 40.569 50.884 1.00 21.12 90 ASP A N 1
ATOM 636 C CA . ASP A 1 92 ? 13.763 39.576 51.453 1.00 24.96 90 ASP A CA 1
ATOM 637 C C . ASP A 1 92 ? 13.938 38.185 50.861 1.00 23.63 90 ASP A C 1
ATOM 638 O O . ASP A 1 92 ? 13.324 37.244 51.363 1.00 22.89 90 ASP A O 1
ATOM 643 N N . ALA A 1 93 ? 14.747 38.023 49.818 1.00 20.06 91 ALA A N 1
ATOM 644 C CA . ALA A 1 93 ? 14.921 36.702 49.234 1.00 20.89 91 ALA A CA 1
ATOM 645 C C . ALA A 1 93 ? 15.499 35.746 50.269 1.00 21.71 91 ALA A C 1
ATOM 646 O O . ALA A 1 93 ? 16.307 36.133 51.117 1.00 23.02 91 ALA A O 1
ATOM 648 N N . GLY A 1 94 ? 15.072 34.491 50.200 1.00 21.26 92 GLY A N 1
ATOM 649 C CA . GLY A 1 94 ? 15.437 33.491 51.175 1.00 23.39 92 GLY A CA 1
ATOM 650 C C . GLY A 1 94 ? 14.358 33.150 52.189 1.00 26.12 92 GLY A C 1
ATOM 651 O O . GLY A 1 94 ? 14.457 32.100 52.842 1.00 29.27 92 GLY A O 1
ATOM 652 N N . ARG A 1 95 ? 13.361 34.014 52.366 1.00 24.46 93 ARG A N 1
ATOM 653 C CA . ARG A 1 95 ? 12.245 33.711 53.253 1.00 23.31 93 ARG A CA 1
ATOM 654 C C . ARG A 1 95 ? 11.485 32.482 52.757 1.00 25.73 93 ARG A C 1
ATOM 655 O O . ARG A 1 95 ? 11.595 32.079 51.599 1.00 24.75 93 ARG A O 1
ATOM 663 N N . VAL A 1 96 ? 10.684 31.900 53.653 1.00 25.77 94 VAL A N 1
ATOM 664 C CA . VAL A 1 96 ? 9.849 30.752 53.301 1.00 23.63 94 VAL A CA 1
ATOM 665 C C . VAL A 1 96 ? 8.777 31.152 52.294 1.00 24.56 94 VAL A C 1
ATOM 666 O O . VAL A 1 96 ? 8.175 32.233 52.388 1.00 25.61 94 VAL A O 1
ATOM 670 N N . THR A 1 97 ? 8.511 30.265 51.335 1.00 21.67 95 THR A N 1
ATOM 671 C CA . THR A 1 97 ? 7.343 30.406 50.480 1.00 22.94 95 THR A CA 1
ATOM 672 C C . THR A 1 97 ? 6.709 29.039 50.285 1.00 25.00 95 THR A C 1
ATOM 673 O O . THR A 1 97 ? 7.275 28.007 50.654 1.00 25.15 95 THR A O 1
ATOM 677 N N . HIS A 1 98 ? 5.499 29.050 49.735 1.00 23.26 96 HIS A N 1
ATOM 678 C CA . HIS A 1 98 ? 4.849 27.809 49.340 1.00 25.06 96 HIS A CA 1
ATOM 679 C C . HIS A 1 98 ? 5.714 27.091 48.313 1.00 20.40 96 HIS A C 1
ATOM 680 O O . HIS A 1 98 ? 6.128 27.706 47.325 1.00 23.67 96 HIS A O 1
ATOM 687 N N . PRO A 1 99 ? 5.989 25.806 48.489 1.00 21.83 97 PRO A N 1
ATOM 688 C CA . PRO A 1 99 ? 6.883 25.116 47.554 1.00 22.28 97 PRO A CA 1
ATOM 689 C C . PRO A 1 99 ? 6.266 24.985 46.169 1.00 24.37 97 PRO A C 1
ATOM 690 O O . PRO A 1 99 ? 5.090 24.650 46.014 1.00 21.81 97 PRO A O 1
ATOM 694 N N . LEU A 1 100 ? 7.083 25.246 45.160 1.00 19.74 98 LEU A N 1
ATOM 695 C CA . LEU A 1 100 ? 6.714 24.925 43.788 1.00 18.22 98 LEU A CA 1
ATOM 696 C C . LEU A 1 100 ? 6.677 23.413 43.628 1.00 22.85 98 LEU A C 1
ATOM 697 O O . LEU A 1 100 ? 7.631 22.729 44.003 1.00 24.78 98 LEU A O 1
ATOM 702 N N . ARG A 1 101 ? 5.591 22.875 43.076 1.00 20.33 99 ARG A N 1
ATOM 703 C CA . ARG A 1 101 ? 5.548 21.419 42.970 1.00 22.45 99 ARG A CA 1
ATOM 704 C C . ARG A 1 101 ? 4.783 20.973 41.733 1.00 21.50 99 ARG A C 1
ATOM 705 O O . ARG A 1 101 ? 4.047 21.742 41.110 1.00 21.63 99 ARG A O 1
ATOM 713 N N . ASP A 1 102 ? 4.998 19.707 41.370 1.00 22.40 100 ASP A N 1
ATOM 714 C CA . ASP A 1 102 ? 4.295 19.111 40.238 1.00 22.84 100 ASP A CA 1
ATOM 715 C C . ASP A 1 102 ? 2.901 18.677 40.663 1.00 29.54 100 ASP A C 1
ATOM 716 O O . ASP A 1 102 ? 2.733 18.035 41.705 1.00 30.54 100 ASP A O 1
ATOM 721 N N . LEU A 1 103 ? 1.904 19.024 39.859 1.00 24.30 101 LEU A N 1
ATOM 722 C CA . LEU A 1 103 ? 0.513 18.786 40.216 1.00 23.18 101 LEU A CA 1
ATOM 723 C C . LEU A 1 103 ? -0.018 17.560 39.494 1.00 26.10 101 LEU A C 1
ATOM 724 O O . LEU A 1 103 ? 0.357 17.281 38.352 1.00 27.60 101 LEU A O 1
ATOM 729 N N . THR A 1 104 ? -0.893 16.826 40.181 1.00 24.45 102 THR A N 1
ATOM 730 C CA . THR A 1 104 ? -1.669 15.746 39.568 1.00 24.81 102 THR A CA 1
ATOM 731 C C . THR A 1 104 ? -3.054 16.331 39.312 1.00 28.02 102 THR A C 1
ATOM 732 O O . THR A 1 104 ? -3.942 16.266 40.162 1.00 30.27 102 THR A O 1
ATOM 736 N N . ALA A 1 105 ? -3.224 16.946 38.140 1.00 27.65 103 ALA A N 1
ATOM 737 C CA . ALA A 1 105 ? -4.378 17.789 37.845 1.00 26.86 103 ALA A CA 1
ATOM 738 C C . ALA A 1 105 ? -5.265 17.134 36.799 1.00 28.27 103 ALA A C 1
ATOM 739 O O . ALA A 1 105 ? -4.764 16.650 35.779 1.00 29.34 103 ALA A O 1
ATOM 741 N N . THR A 1 106 ? -6.582 17.141 37.044 1.00 25.94 104 THR A N 1
ATOM 742 C CA . THR A 1 106 ? -7.563 16.541 36.145 1.00 27.11 104 THR A CA 1
ATOM 743 C C . THR A 1 106 ? -8.641 17.562 35.818 1.00 26.90 104 THR A C 1
ATOM 744 O O . THR A 1 106 ? -9.156 18.235 36.718 1.00 29.76 104 THR A O 1
ATOM 748 N N . VAL A 1 107 ? -8.980 17.689 34.537 1.00 29.49 105 VAL A N 1
ATOM 749 C CA . VAL A 1 107 ? -10.013 18.644 34.150 1.00 29.26 105 VAL A CA 1
ATOM 750 C C . VAL A 1 107 ? -11.344 18.179 34.725 1.00 30.23 105 VAL A C 1
ATOM 751 O O . VAL A 1 107 ? -11.822 17.079 34.420 1.00 33.93 105 VAL A O 1
ATOM 755 N N . LEU A 1 108 ? -11.939 19.011 35.577 1.00 27.04 106 LEU A N 1
ATOM 756 C CA . LEU A 1 108 ? -13.280 18.753 36.084 1.00 29.08 106 LEU A CA 1
ATOM 757 C C . LEU A 1 108 ? -14.352 19.413 35.236 1.00 31.12 106 LEU A C 1
ATOM 758 O O . LEU A 1 108 ? -15.436 18.840 35.064 1.00 36.82 106 LEU A O 1
ATOM 763 N N . GLU A 1 109 ? -14.073 20.585 34.679 1.00 31.98 107 GLU A N 1
ATOM 764 C CA . GLU A 1 109 ? -15.035 21.274 33.832 1.00 33.58 107 GLU A CA 1
ATOM 765 C C . GLU A 1 109 ? -14.294 22.232 32.917 1.00 31.96 107 GLU A C 1
ATOM 766 O O . GLU A 1 109 ? -13.282 22.821 33.313 1.00 32.29 107 GLU A O 1
ATOM 772 N N . VAL A 1 110 ? -14.793 22.369 31.693 1.00 31.33 108 VAL A N 1
ATOM 773 C CA . VAL A 1 110 ? -14.385 23.435 30.788 1.00 34.08 108 VAL A CA 1
ATOM 774 C C . VAL A 1 110 ? -15.660 24.039 30.220 1.00 34.89 108 VAL A C 1
ATOM 775 O O . VAL A 1 110 ? -16.507 23.319 29.671 1.00 38.14 108 VAL A O 1
ATOM 779 N N . ALA A 1 111 ? -15.833 25.339 30.410 1.00 30.64 109 ALA A N 1
ATOM 780 C CA . ALA A 1 111 ? -17.101 25.994 30.123 1.00 37.12 109 ALA A CA 1
ATOM 781 C C . ALA A 1 111 ? -16.845 27.265 29.331 1.00 38.26 109 ALA A C 1
ATOM 782 O O . ALA A 1 111 ? -15.955 28.048 29.677 1.00 30.97 109 ALA A O 1
ATOM 784 N N . ASP A 1 112 ? -17.621 27.465 28.271 1.00 33.35 110 ASP A N 1
ATOM 785 C CA . ASP A 1 112 ? -17.579 28.715 27.522 1.00 32.98 110 ASP A CA 1
ATOM 786 C C . ASP A 1 112 ? -18.404 29.734 28.301 1.00 35.61 110 ASP A C 1
ATOM 787 O O . ASP A 1 112 ? -19.618 29.571 28.443 1.00 35.01 110 ASP A O 1
ATOM 792 N N . ILE A 1 113 ? -17.755 30.768 28.839 1.00 31.86 111 ILE A N 1
ATOM 793 C CA . ILE A 1 113 ? -18.430 31.695 29.740 1.00 32.39 111 ILE A CA 1
ATOM 794 C C . ILE A 1 113 ? -18.654 33.073 29.132 1.00 32.03 111 ILE A C 1
ATOM 795 O O . ILE A 1 113 ? -19.468 33.841 29.672 1.00 36.50 111 ILE A O 1
ATOM 800 N N . ALA A 1 114 ? -17.984 33.409 28.038 1.00 27.75 112 ALA A N 1
ATOM 801 C CA . ALA A 1 114 ? -18.121 34.708 27.387 1.00 28.35 112 ALA A CA 1
ATOM 802 C C . ALA A 1 114 ? -17.414 34.617 26.042 1.00 32.59 112 ALA A C 1
ATOM 803 O O . ALA A 1 114 ? -16.755 33.619 25.739 1.00 31.81 112 ALA A O 1
ATOM 805 N N . ARG A 1 115 ? -17.562 35.667 25.235 1.00 30.79 113 ARG A N 1
ATOM 806 C CA . ARG A 1 115 ? -16.889 35.705 23.942 1.00 30.24 113 ARG A CA 1
ATOM 807 C C . ARG A 1 115 ? -15.407 35.394 24.102 1.00 29.34 113 ARG A C 1
ATOM 808 O O . ARG A 1 115 ? -14.700 36.063 24.864 1.00 30.16 113 ARG A O 1
ATOM 816 N N . ASP A 1 116 ? -14.955 34.352 23.400 1.00 31.94 114 ASP A N 1
ATOM 817 C CA . ASP A 1 116 ? -13.553 33.925 23.402 1.00 32.21 114 ASP A CA 1
ATOM 818 C C . ASP A 1 116 ? -13.017 33.663 24.808 1.00 28.57 114 ASP A C 1
ATOM 819 O O . ASP A 1 116 ? -11.821 33.817 25.050 1.00 26.57 114 ASP A O 1
ATOM 824 N N . THR A 1 117 ? -13.872 33.255 25.744 1.00 28.25 115 THR A N 1
ATOM 825 C CA . THR A 1 117 ? -13.458 33.099 27.134 1.00 28.65 115 THR A CA 1
ATOM 826 C C . THR A 1 117 ? -13.951 31.768 27.675 1.00 27.46 115 THR A C 1
ATOM 827 O O . THR A 1 117 ? -15.125 31.421 27.504 1.00 27.49 115 THR A O 1
ATOM 831 N N . ARG A 1 118 ? -13.055 31.031 28.334 1.00 26.17 116 ARG A N 1
ATOM 832 C CA . ARG A 1 118 ? -13.400 29.765 28.959 1.00 24.77 116 ARG A CA 1
ATOM 833 C C . ARG A 1 118 ? -12.972 29.738 30.419 1.00 26.14 116 ARG A C 1
ATOM 834 O O . ARG A 1 118 ? -11.909 30.255 30.779 1.00 26.10 116 ARG A O 1
ATOM 842 N N . ARG A 1 119 ? -13.795 29.103 31.245 1.00 27.58 117 ARG A N 1
ATOM 843 C CA . ARG A 1 119 ? -13.410 28.732 32.597 1.00 25.89 117 ARG A CA 1
ATOM 844 C C . ARG A 1 119 ? -12.907 27.298 32.567 1.00 24.97 117 ARG A C 1
ATOM 845 O O . ARG A 1 119 ? -13.522 26.430 31.943 1.00 29.47 117 ARG A O 1
ATOM 853 N N . VAL A 1 120 ? -11.785 27.050 33.224 1.00 22.87 118 VAL A N 1
ATOM 854 C CA . VAL A 1 120 ? -11.252 25.703 33.346 1.00 26.08 118 VAL A CA 1
ATOM 855 C C . VAL A 1 120 ? -11.106 25.390 34.826 1.00 26.80 118 VAL A C 1
ATOM 856 O O . VAL A 1 120 ? -10.463 26.144 35.563 1.00 26.46 118 VAL A O 1
ATOM 860 N N . LEU A 1 121 ? -11.707 24.290 35.262 1.00 24.83 119 LEU A N 1
ATOM 861 C CA . LEU A 1 121 ? -11.586 23.831 36.639 1.00 23.70 119 LEU A CA 1
ATOM 862 C C . LEU A 1 121 ? -10.698 22.597 36.641 1.00 26.19 119 LEU A C 1
ATOM 863 O O . LEU A 1 121 ? -11.006 21.613 35.964 1.00 26.76 119 LEU A O 1
ATOM 868 N N . LEU A 1 122 ? -9.598 22.654 37.388 1.00 26.68 120 LEU A N 1
ATOM 869 C CA . LEU A 1 122 ? -8.637 21.560 37.468 1.00 23.79 120 LEU A CA 1
ATOM 870 C C . LEU A 1 122 ? -8.668 20.973 38.871 1.00 27.23 120 LEU A C 1
ATOM 871 O O . LEU A 1 122 ? -8.336 21.663 39.841 1.00 28.92 120 LEU A O 1
ATOM 876 N N . GLY A 1 123 ? -9.068 19.709 38.977 1.00 26.14 121 GLY A N 1
ATOM 877 C CA . GLY A 1 123 ? -9.074 19.043 40.265 1.00 27.55 121 GLY A CA 1
ATOM 878 C C . GLY A 1 123 ? -7.703 18.474 40.587 1.00 29.72 121 GLY A C 1
ATOM 879 O O . GLY A 1 123 ? -7.016 17.928 39.727 1.00 32.02 121 GLY A O 1
ATOM 880 N N . LEU A 1 124 ? -7.309 18.616 41.849 1.00 25.41 122 LEU A N 1
ATOM 881 C CA . LEU A 1 124 ? -5.999 18.190 42.314 1.00 29.73 122 LEU A CA 1
ATOM 882 C C . LEU A 1 124 ? -6.116 16.965 43.208 1.00 31.38 122 LEU A C 1
ATOM 883 O O . LEU A 1 124 ? -7.080 16.816 43.964 1.00 33.87 122 LEU A O 1
ATOM 888 N N . ALA A 1 125 ? -5.110 16.093 43.126 1.00 26.69 123 ALA A N 1
ATOM 889 C CA . ALA A 1 125 ? -5.076 14.929 44.009 1.00 31.00 123 ALA A CA 1
ATOM 890 C C . ALA A 1 125 ? -4.787 15.322 45.455 1.00 34.11 123 ALA A C 1
ATOM 891 O O . ALA A 1 125 ? -5.255 14.648 46.384 1.00 33.84 123 ALA A O 1
ATOM 893 N N . GLU A 1 126 ? -4.016 16.389 45.665 1.00 30.68 124 GLU A N 1
ATOM 894 C CA . GLU A 1 126 ? -3.631 16.887 46.977 1.00 30.16 124 GLU A CA 1
ATOM 895 C C . GLU A 1 126 ? -3.838 18.393 47.034 1.00 25.48 124 GLU A C 1
ATOM 896 O O . GLU A 1 126 ? -3.689 19.079 46.016 1.00 26.58 124 GLU A O 1
ATOM 902 N N . PRO A 1 127 ? -4.143 18.940 48.210 1.00 26.47 125 PRO A N 1
ATOM 903 C CA . PRO A 1 127 ? -4.311 20.397 48.317 1.00 28.20 125 PRO A CA 1
ATOM 904 C C . PRO A 1 127 ? -3.048 21.130 47.900 1.00 29.41 125 PRO A C 1
ATOM 905 O O . PRO A 1 127 ? -1.929 20.702 48.200 1.00 28.75 125 PRO A O 1
ATOM 909 N N . LEU A 1 128 ? -3.238 22.254 47.218 1.00 23.82 126 LEU A N 1
ATOM 910 C CA . LEU A 1 128 ? -2.142 23.132 46.837 1.00 20.52 126 LEU A CA 1
ATOM 911 C C . LEU A 1 128 ? -2.083 24.317 47.790 1.00 26.30 126 LEU A C 1
ATOM 912 O O . LEU A 1 128 ? -3.092 24.995 48.002 1.00 25.66 126 LEU A O 1
ATOM 917 N N . ALA A 1 129 ? -0.908 24.558 48.367 1.00 23.34 127 ALA A N 1
ATOM 918 C CA . ALA A 1 129 ? -0.673 25.759 49.162 1.00 23.99 127 ALA A CA 1
ATOM 919 C C . ALA A 1 129 ? -0.267 26.886 48.225 1.00 22.23 127 ALA A C 1
ATOM 920 O O . ALA A 1 129 ? 0.678 26.724 47.453 1.00 20.35 127 ALA A O 1
ATOM 922 N N . PHE A 1 130 ? -0.979 28.015 48.289 1.00 19.81 128 PHE A N 1
ATOM 923 C CA . PHE A 1 130 ? -0.677 29.173 47.446 1.00 17.98 128 PHE A CA 1
ATOM 924 C C . PHE A 1 130 ? -1.284 30.421 48.076 1.00 18.49 128 PHE A C 1
ATOM 925 O O . PHE A 1 130 ? -2.119 30.344 48.980 1.00 18.94 128 PHE A O 1
ATOM 933 N N . GLU A 1 131 ? -0.850 31.580 47.580 1.00 17.66 129 GLU A N 1
ATOM 934 C CA . GLU A 1 131 ? -1.470 32.863 47.901 1.00 19.14 129 GLU A CA 1
ATOM 935 C C . GLU A 1 131 ? -2.386 33.253 46.755 1.00 21.62 129 GLU A C 1
ATOM 936 O O . GLU A 1 131 ? -2.039 33.035 45.593 1.00 17.37 129 GLU A O 1
ATOM 942 N N . ALA A 1 132 ? -3.553 33.828 47.077 1.00 17.54 130 ALA A N 1
ATOM 943 C CA . ALA A 1 132 ? -4.433 34.309 46.014 1.00 16.27 130 ALA A CA 1
ATOM 944 C C . ALA A 1 132 ? -3.693 35.297 45.135 1.00 14.54 130 ALA A C 1
ATOM 945 O O . ALA A 1 132 ? -2.997 36.180 45.642 1.00 18.11 130 ALA A O 1
ATOM 947 N N . GLY A 1 133 ? -3.838 35.139 43.813 1.00 16.51 131 GLY A N 1
ATOM 948 C CA . GLY A 1 133 ? -3.128 35.956 42.845 1.00 15.22 131 GLY A CA 1
ATOM 949 C C . GLY A 1 133 ? -1.944 35.260 42.201 1.00 16.28 131 GLY A C 1
ATOM 950 O O . GLY A 1 133 ? -1.430 35.744 41.179 1.00 16.40 131 GLY A O 1
ATOM 951 N N . GLN A 1 134 ? -1.492 34.154 42.782 1.00 14.80 132 GLN A N 1
ATOM 952 C CA . GLN A 1 134 ? -0.433 33.386 42.150 1.00 15.45 132 GLN A CA 1
ATOM 953 C C . GLN A 1 134 ? -0.983 32.643 40.941 1.00 15.95 132 GLN A C 1
ATOM 954 O O . GLN A 1 134 ? -2.193 32.616 40.696 1.00 15.95 132 GLN A O 1
ATOM 960 N N . TYR A 1 135 ? -0.076 32.039 40.164 1.00 14.00 133 TYR A N 1
ATOM 961 C CA . TYR A 1 135 ? -0.468 31.394 38.923 1.00 14.08 133 TYR A CA 1
ATOM 962 C C . TYR A 1 135 ? 0.134 30.000 38.847 1.00 14.59 133 TYR A C 1
ATOM 963 O O . TYR A 1 135 ? 0.980 29.617 39.660 1.00 16.23 133 TYR A O 1
ATOM 972 N N . VAL A 1 136 ? -0.338 29.233 37.861 1.00 15.46 134 VAL A N 1
ATOM 973 C CA . VAL A 1 136 ? 0.193 27.900 37.609 1.00 17.69 134 VAL A CA 1
ATOM 974 C C . VAL A 1 136 ? 0.689 27.829 36.175 1.00 20.08 134 VAL A C 1
ATOM 975 O O . VAL A 1 136 ? 0.243 28.568 35.294 1.00 20.70 134 VAL A O 1
ATOM 979 N N . GLU A 1 137 ? 1.648 26.938 35.954 1.00 16.94 135 GLU A N 1
ATOM 980 C CA . GLU A 1 137 ? 2.264 26.775 34.646 1.00 15.56 135 GLU A CA 1
ATOM 981 C C . GLU A 1 137 ? 1.781 25.467 34.035 1.00 16.37 135 GLU A C 1
ATOM 982 O O . GLU A 1 137 ? 2.003 24.391 34.609 1.00 20.53 135 GLU A O 1
ATOM 988 N N . LEU A 1 138 ? 1.110 25.557 32.886 1.00 17.80 136 LEU A N 1
ATOM 989 C CA . LEU A 1 138 ? 0.628 24.379 32.179 1.00 19.29 136 LEU A CA 1
ATOM 990 C C . LEU A 1 138 ? 1.565 24.048 31.027 1.00 22.64 136 LEU A C 1
ATOM 991 O O . LEU A 1 138 ? 2.194 24.931 30.439 1.00 23.46 136 LEU A O 1
ATOM 996 N N . VAL A 1 139 ? 1.628 22.765 30.688 1.00 20.59 137 VAL A N 1
ATOM 997 C CA . VAL A 1 139 ? 2.365 22.294 29.519 1.00 21.85 137 VAL A CA 1
ATOM 998 C C . VAL A 1 139 ? 1.352 21.805 28.490 1.00 22.55 137 VAL A C 1
ATOM 999 O O . VAL A 1 139 ? 0.481 20.984 28.807 1.00 23.78 137 VAL A O 1
ATOM 1003 N N . VAL A 1 140 ? 1.455 22.316 27.266 1.00 21.20 138 VAL A N 1
ATOM 1004 C CA . VAL A 1 140 ? 0.524 21.931 26.207 1.00 21.13 138 VAL A CA 1
ATOM 1005 C C . VAL A 1 140 ? 0.838 20.497 25.802 1.00 22.53 138 VAL A C 1
ATOM 1006 O O . VAL A 1 140 ? 1.977 20.190 25.432 1.00 22.53 138 VAL A O 1
ATOM 1010 N N . PRO A 1 141 ? -0.126 19.591 25.852 1.00 22.99 139 PRO A N 1
ATOM 1011 C CA . PRO A 1 141 ? 0.171 18.188 25.538 1.00 24.15 139 PRO A CA 1
ATOM 1012 C C . PRO A 1 141 ? 0.668 18.046 24.105 1.00 25.25 139 PRO A C 1
ATOM 1013 O O . PRO A 1 141 ? 0.142 18.672 23.185 1.00 27.48 139 PRO A O 1
ATOM 1017 N N . GLY A 1 142 ? 1.709 17.233 23.934 1.00 25.54 140 GLY A N 1
ATOM 1018 C CA . GLY A 1 142 ? 2.239 16.939 22.614 1.00 29.65 140 GLY A CA 1
ATOM 1019 C C . GLY A 1 142 ? 3.099 18.036 22.028 1.00 33.79 140 GLY A C 1
ATOM 1020 O O . GLY A 1 142 ? 3.925 17.786 21.142 1.00 30.11 140 GLY A O 1
ATOM 1021 N N . SER A 1 143 ? 2.909 19.258 22.504 1.00 30.72 141 SER A N 1
ATOM 1022 C CA . SER A 1 143 ? 3.613 20.430 22.003 1.00 29.55 141 SER A CA 1
ATOM 1023 C C . SER A 1 143 ? 4.851 20.772 22.826 1.00 29.88 141 SER A C 1
ATOM 1024 O O . SER A 1 143 ? 5.883 21.141 22.255 1.00 28.87 141 SER A O 1
ATOM 1027 N N . GLY A 1 144 ? 4.771 20.676 24.160 1.00 30.46 142 GLY A N 1
ATOM 1028 C CA . GLY A 1 144 ? 5.863 21.063 25.026 1.00 27.55 142 GLY A CA 1
ATOM 1029 C C . GLY A 1 144 ? 5.870 22.527 25.418 1.00 25.05 142 GLY A C 1
ATOM 1030 O O . GLY A 1 144 ? 6.610 22.909 26.340 1.00 27.65 142 GLY A O 1
ATOM 1031 N N . ALA A 1 145 ? 5.075 23.353 24.747 1.00 24.17 143 ALA A N 1
ATOM 1032 C CA . ALA A 1 145 ? 4.965 24.765 25.086 1.00 20.92 143 ALA A CA 1
ATOM 1033 C C . ALA A 1 145 ? 4.487 24.933 26.526 1.00 20.38 143 ALA A C 1
ATOM 1034 O O . ALA A 1 145 ? 3.641 24.178 27.005 1.00 24.87 143 ALA A O 1
ATOM 1036 N N . ARG A 1 146 ? 5.023 25.938 27.217 1.00 18.95 144 ARG A N 1
ATOM 1037 C CA . ARG A 1 146 ? 4.657 26.220 28.601 1.00 20.73 144 ARG A CA 1
ATOM 1038 C C . ARG A 1 146 ? 3.940 27.556 28.670 1.00 21.48 144 ARG A C 1
ATOM 1039 O O . ARG A 1 146 ? 4.413 28.541 28.095 1.00 20.04 144 ARG A O 1
ATOM 1047 N N . ARG A 1 147 ? 2.803 27.592 29.370 1.00 20.19 145 ARG A N 1
ATOM 1048 C CA . ARG A 1 147 ? 1.992 28.798 29.444 1.00 16.39 145 ARG A CA 1
ATOM 1049 C C . ARG A 1 147 ? 1.450 28.979 30.853 1.00 17.51 145 ARG A C 1
ATOM 1050 O O . ARG A 1 147 ? 1.137 28.004 31.544 1.00 19.44 145 ARG A O 1
ATOM 1058 N N . GLN A 1 148 ? 1.373 30.239 31.269 1.00 16.03 146 GLN A N 1
ATOM 1059 C CA . GLN A 1 148 ? 0.957 30.627 32.610 1.00 15.32 146 GLN A CA 1
ATOM 1060 C C . GLN A 1 148 ? -0.527 30.963 32.628 1.00 14.49 146 GLN A C 1
ATOM 1061 O O . GLN A 1 148 ? -1.008 31.680 31.745 1.00 15.77 146 GLN A O 1
ATOM 1067 N N . TYR A 1 149 ? -1.221 30.540 33.687 1.00 15.59 147 TYR A N 1
ATOM 1068 C CA . TYR A 1 149 ? -2.625 30.910 33.888 1.00 16.33 147 TYR A CA 1
ATOM 1069 C C . TYR A 1 149 ? -2.826 31.248 35.354 1.00 17.56 147 TYR A C 1
ATOM 1070 O O . TYR A 1 149 ? -2.499 30.448 36.238 1.00 15.91 147 TYR A O 1
ATOM 1079 N N . SER A 1 150 ? -3.336 32.451 35.603 1.00 19.46 148 SER A N 1
ATOM 1080 C CA . SER A 1 150 ? -3.563 32.924 36.963 1.00 16.24 148 SER A CA 1
ATOM 1081 C C . SER A 1 150 ? -4.681 32.145 37.641 1.00 17.34 148 SER A C 1
ATOM 1082 O O . SER A 1 150 ? -5.668 31.759 37.007 1.00 19.02 148 SER A O 1
ATOM 1085 N N . LEU A 1 151 ? -4.538 31.961 38.955 1.00 16.19 149 LEU A N 1
ATOM 1086 C CA . LEU A 1 151 ? -5.603 31.373 39.758 1.00 16.53 149 LEU A CA 1
ATOM 1087 C C . LEU A 1 151 ? -6.628 32.439 40.107 1.00 17.15 149 LEU A C 1
ATOM 1088 O O . LEU A 1 151 ? -6.270 33.535 40.547 1.00 18.07 149 LEU A O 1
ATOM 1093 N N . ALA A 1 152 ? -7.905 32.117 39.913 1.00 17.07 150 ALA A N 1
ATOM 1094 C CA . ALA A 1 152 ? -8.974 32.951 40.454 1.00 16.40 150 ALA A CA 1
ATOM 1095 C C . ALA A 1 152 ? -9.295 32.599 41.900 1.00 17.91 150 ALA A C 1
ATOM 1096 O O . ALA A 1 152 ? -10.129 33.274 42.530 1.00 22.51 150 ALA A O 1
ATOM 1098 N N . ASN A 1 153 ? -8.646 31.568 42.435 1.00 20.12 151 ASN A N 1
ATOM 1099 C CA . ASN A 1 153 ? -8.985 30.974 43.728 1.00 21.21 151 ASN A CA 1
ATOM 1100 C C . ASN A 1 153 ? -8.635 31.863 44.904 1.00 21.77 151 ASN A C 1
ATOM 1101 O O . ASN A 1 153 ? -7.620 32.565 44.905 1.00 21.75 151 ASN A O 1
ATOM 1106 N N . THR A 1 154 ? -9.435 31.741 45.962 1.00 21.30 152 THR A N 1
ATOM 1107 C CA . THR A 1 154 ? -8.911 32.074 47.276 1.00 21.67 152 THR A CA 1
ATOM 1108 C C . THR A 1 154 ? -8.167 30.861 47.829 1.00 22.50 152 THR A C 1
ATOM 1109 O O . THR A 1 154 ? -8.327 29.735 47.351 1.00 23.70 152 THR A O 1
ATOM 1113 N N . ALA A 1 155 ? -7.313 31.108 48.823 1.00 22.75 153 ALA A N 1
ATOM 1114 C CA . ALA A 1 155 ? -6.380 30.076 49.268 1.00 21.09 153 ALA A CA 1
ATOM 1115 C C . ALA A 1 155 ? -7.086 28.884 49.898 1.00 25.60 153 ALA A C 1
ATOM 1116 O O . ALA A 1 155 ? -6.518 27.785 49.928 1.00 28.69 153 ALA A O 1
ATOM 1118 N N . ASP A 1 156 ? -8.312 29.069 50.388 1.00 25.66 154 ASP A N 1
ATOM 1119 C CA . ASP A 1 156 ? -9.069 27.961 50.949 1.00 29.33 154 ASP A CA 1
ATOM 1120 C C . ASP A 1 156 ? -9.642 27.046 49.875 1.00 29.78 154 ASP A C 1
ATOM 1121 O O . ASP A 1 156 ? -10.014 25.906 50.182 1.00 34.59 154 ASP A O 1
ATOM 1126 N N . GLU A 1 157 ? -9.770 27.533 48.642 1.00 24.34 155 GLU A N 1
ATOM 1127 C CA . GLU A 1 157 ? -10.230 26.712 47.522 1.00 28.25 155 GLU A CA 1
ATOM 1128 C C . GLU A 1 157 ? -9.016 25.979 46.952 1.00 30.28 155 GLU A C 1
ATOM 1129 O O . GLU A 1 157 ? -8.483 26.309 45.891 1.00 27.84 155 GLU A O 1
ATOM 1135 N N . ASP A 1 158 ? -8.537 24.992 47.715 1.00 26.47 156 ASP A N 1
ATOM 1136 C CA . ASP A 1 158 ? -7.197 24.474 47.456 1.00 27.78 156 ASP A CA 1
ATOM 1137 C C . ASP A 1 158 ? -7.182 23.151 46.703 1.00 27.88 156 ASP A C 1
ATOM 1138 O O . ASP A 1 158 ? -6.099 22.615 46.457 1.00 25.18 156 ASP A O 1
ATOM 1143 N N . LYS A 1 159 ? -8.341 22.625 46.314 1.00 25.20 157 LYS A N 1
ATOM 1144 C CA . LYS A 1 159 ? -8.397 21.354 45.609 1.00 27.27 157 LYS A CA 1
ATOM 1145 C C . LYS A 1 159 ? -8.912 21.456 44.185 1.00 28.51 157 LYS A C 1
ATOM 1146 O O . LYS A 1 159 ? -8.782 20.486 43.429 1.00 29.70 157 LYS A O 1
ATOM 1152 N N . VAL A 1 160 ? -9.496 22.581 43.792 1.00 25.82 158 VAL A N 1
ATOM 1153 C CA . VAL A 1 160 ? -10.003 22.761 42.438 1.00 26.05 158 VAL A CA 1
ATOM 1154 C C . VAL A 1 160 ? -9.508 24.116 41.966 1.00 25.79 158 VAL A C 1
ATOM 1155 O O . VAL A 1 160 ? -9.966 25.155 42.464 1.00 27.95 158 VAL A O 1
ATOM 1159 N N . LEU A 1 161 ? -8.568 24.116 41.025 1.00 24.25 159 LEU A N 1
ATOM 1160 C CA . LEU A 1 161 ? -8.011 25.368 40.528 1.00 21.88 159 LEU A CA 1
ATOM 1161 C C . LEU A 1 161 ? -8.929 25.959 39.466 1.00 23.15 159 LEU A C 1
ATOM 1162 O O . LEU A 1 161 ? -9.452 25.241 38.613 1.00 24.20 159 LEU A O 1
ATOM 1167 N N . GLU A 1 162 ? -9.138 27.273 39.530 1.00 19.67 160 GLU A N 1
ATOM 1168 C CA . GLU A 1 162 ? -10.030 27.970 38.604 1.00 19.57 160 GLU A CA 1
ATOM 1169 C C . GLU A 1 162 ? -9.207 28.890 37.714 1.00 18.64 160 GLU A C 1
ATOM 1170 O O . GLU A 1 162 ? -8.576 29.829 38.212 1.00 21.23 160 GLU A O 1
ATOM 1176 N N . LEU A 1 163 ? -9.253 28.647 36.400 1.00 17.92 161 LEU A N 1
ATOM 1177 C CA . LEU A 1 163 ? -8.555 29.465 35.413 1.00 20.36 161 LEU A CA 1
ATOM 1178 C C . LEU A 1 163 ? -9.571 30.151 34.509 1.00 20.16 161 LEU A C 1
ATOM 1179 O O . LEU A 1 163 ? -10.625 29.582 34.195 1.00 23.48 161 LEU A O 1
ATOM 1184 N N . HIS A 1 164 ? -9.244 31.372 34.078 1.00 19.47 162 HIS A N 1
ATOM 1185 C CA . HIS A 1 164 ? -10.017 32.097 33.067 1.00 21.29 162 HIS A CA 1
ATOM 1186 C C . HIS A 1 164 ? -9.121 32.288 31.856 1.00 23.38 162 HIS A C 1
ATOM 1187 O O . HIS A 1 164 ? -8.117 32.996 31.940 1.00 22.52 162 HIS A O 1
ATOM 1194 N N . VAL A 1 165 ? -9.487 31.677 30.734 1.00 21.58 163 VAL A N 1
ATOM 1195 C CA . VAL A 1 165 ? -8.617 31.594 29.567 1.00 21.18 163 VAL A CA 1
ATOM 1196 C C . VAL A 1 165 ? -9.226 32.385 28.419 1.00 23.17 163 VAL A C 1
ATOM 1197 O O . VAL A 1 165 ? -10.365 32.128 28.019 1.00 24.72 163 VAL A O 1
ATOM 1201 N N . ARG A 1 166 ? -8.452 33.308 27.861 1.00 21.96 164 ARG A N 1
ATOM 1202 C CA . ARG A 1 166 ? -8.864 34.048 26.674 1.00 22.52 164 ARG A CA 1
ATOM 1203 C C . ARG A 1 166 ? -8.272 33.402 25.424 1.00 24.71 164 ARG A C 1
ATOM 1204 O O . ARG A 1 166 ? -7.067 33.116 25.376 1.00 24.88 164 ARG A O 1
ATOM 1212 N N . ARG A 1 167 ? -9.119 33.172 24.418 1.00 25.51 165 ARG A N 1
ATOM 1213 C CA . ARG A 1 167 ? -8.663 32.582 23.167 1.00 24.92 165 ARG A CA 1
ATOM 1214 C C . ARG A 1 167 ? -7.806 33.575 22.395 1.00 29.50 165 ARG A C 1
ATOM 1215 O O . ARG A 1 167 ? -8.235 34.699 22.127 1.00 31.97 165 ARG A O 1
ATOM 1223 N N . VAL A 1 168 ? -6.606 33.158 22.021 1.00 22.84 166 VAL A N 1
ATOM 1224 C CA . VAL A 1 168 ? -5.729 33.946 21.160 1.00 24.55 166 VAL A CA 1
ATOM 1225 C C . VAL A 1 168 ? -5.738 33.305 19.774 1.00 29.29 166 VAL A C 1
ATOM 1226 O O . VAL A 1 168 ? -5.355 32.136 19.642 1.00 30.41 166 VAL A O 1
ATOM 1230 N N . PRO A 1 169 ? -6.202 34.002 18.735 1.00 32.45 167 PRO A N 1
ATOM 1231 C CA . PRO A 1 169 ? -6.223 33.411 17.391 1.00 33.85 167 PRO A CA 1
ATOM 1232 C C . PRO A 1 169 ? -4.853 32.903 16.971 1.00 27.25 167 PRO A C 1
ATOM 1233 O O . PRO A 1 169 ? -3.842 33.605 17.088 1.00 31.98 167 PRO A O 1
ATOM 1237 N N . GLY A 1 170 ? -4.824 31.661 16.491 1.00 32.45 168 GLY A N 1
ATOM 1238 C CA . GLY A 1 170 ? -3.584 31.020 16.111 1.00 34.62 168 GLY A CA 1
ATOM 1239 C C . GLY A 1 170 ? -2.704 30.595 17.262 1.00 31.99 168 GLY A C 1
ATOM 1240 O O . GLY A 1 170 ? -1.566 30.186 17.024 1.00 32.84 168 GLY A O 1
ATOM 1241 N N . GLY A 1 171 ? -3.191 30.685 18.501 1.00 28.15 169 GLY A N 1
ATOM 1242 C CA . GLY A 1 171 ? -2.362 30.370 19.663 1.00 26.60 169 GLY A CA 1
ATOM 1243 C C . GLY A 1 171 ? -2.186 28.870 19.871 1.00 24.78 169 GLY A C 1
ATOM 1244 O O . GLY A 1 171 ? -3.087 28.068 19.624 1.00 26.33 169 GLY A O 1
ATOM 1245 N N . VAL A 1 172 ? -0.997 28.501 20.337 1.00 22.11 170 VAL A N 1
ATOM 1246 C CA . VAL A 1 172 ? -0.681 27.094 20.554 1.00 26.50 170 VAL A CA 1
ATOM 1247 C C . VAL A 1 172 ? -1.516 26.523 21.697 1.00 25.28 170 VAL A C 1
ATOM 1248 O O . VAL A 1 172 ? -2.152 25.470 21.553 1.00 26.87 170 VAL A O 1
ATOM 1252 N N . ALA A 1 173 ? -1.532 27.209 22.851 1.00 22.97 171 ALA A N 1
ATOM 1253 C CA . ALA A 1 173 ? -2.239 26.674 24.010 1.00 22.38 171 ALA A CA 1
ATOM 1254 C C . ALA A 1 173 ? -3.736 26.933 23.942 1.00 26.51 171 ALA A C 1
ATOM 1255 O O . ALA A 1 173 ? -4.523 26.094 24.378 1.00 25.04 171 ALA A O 1
ATOM 1257 N N . THR A 1 174 ? -4.156 28.096 23.445 1.00 21.31 172 THR A N 1
ATOM 1258 C CA . THR A 1 174 ? -5.580 28.448 23.522 1.00 24.93 172 THR A CA 1
ATOM 1259 C C . THR A 1 174 ? -6.324 27.935 22.293 1.00 28.11 172 THR A C 1
ATOM 1260 O O . THR A 1 174 ? -7.059 26.947 22.378 1.00 26.59 172 THR A O 1
ATOM 1264 N N . ASP A 1 175 ? -6.120 28.587 21.143 1.00 26.02 173 ASP A N 1
ATOM 1265 C CA . ASP A 1 175 ? -6.753 28.157 19.897 1.00 31.25 173 ASP A CA 1
ATOM 1266 C C . ASP A 1 175 ? -6.484 26.682 19.610 1.00 36.51 173 ASP A C 1
ATOM 1267 O O . ASP A 1 175 ? -7.361 25.969 19.113 1.00 38.85 173 ASP A O 1
ATOM 1272 N N . GLY A 1 176 ? -5.286 26.198 19.943 1.00 31.43 174 GLY A N 1
ATOM 1273 C CA . GLY A 1 176 ? -4.919 24.836 19.600 1.00 31.76 174 GLY A CA 1
ATOM 1274 C C . GLY A 1 176 ? -5.242 23.749 20.614 1.00 36.17 174 GLY A C 1
ATOM 1275 O O . GLY A 1 176 ? -5.078 22.563 20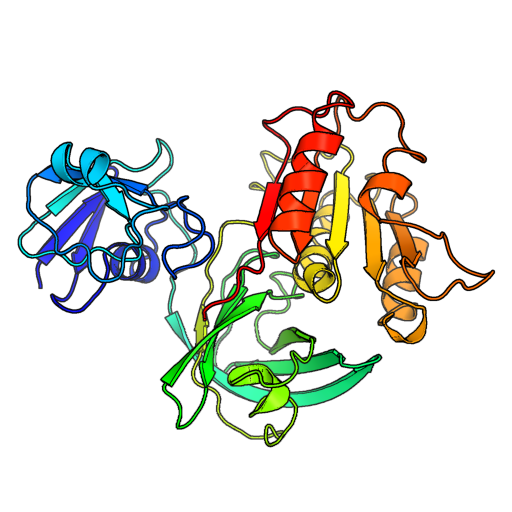.300 1.00 37.89 174 GLY A O 1
ATOM 1276 N N . TRP A 1 177 ? -5.706 24.095 21.816 1.00 29.80 175 TRP A N 1
ATOM 1277 C CA . TRP A 1 177 ? -5.883 23.076 22.847 1.00 24.59 175 TRP A CA 1
ATOM 1278 C C . TRP A 1 177 ? -6.997 23.420 23.833 1.00 28.51 175 TRP A C 1
ATOM 1279 O O . TRP A 1 177 ? -7.997 22.697 23.907 1.00 30.94 175 TRP A O 1
ATOM 1290 N N . LEU A 1 178 ? -6.845 24.510 24.597 1.00 28.06 176 LEU A N 1
ATOM 1291 C CA . LEU A 1 178 ? -7.832 24.805 25.633 1.00 23.23 176 LEU A CA 1
ATOM 1292 C C . LEU A 1 178 ? -9.199 25.137 25.041 1.00 26.66 176 LEU A C 1
ATOM 1293 O O . LEU A 1 178 ? -10.221 24.956 25.713 1.00 28.98 176 LEU A O 1
ATOM 1298 N N . PHE A 1 179 ? -9.238 25.618 23.802 1.00 27.95 177 PHE A N 1
ATOM 1299 C CA . PHE A 1 179 ? -10.488 25.880 23.101 1.00 28.49 177 PHE A CA 1
ATOM 1300 C C . PHE A 1 179 ? -10.808 24.819 22.060 1.00 32.38 177 PHE A C 1
ATOM 1301 O O . PHE A 1 179 ? -11.852 24.903 21.405 1.00 35.76 177 PHE A O 1
ATOM 1309 N N . ASP A 1 180 ? -9.940 23.819 21.896 1.00 28.02 178 ASP A N 1
ATOM 1310 C CA . ASP A 1 180 ? -10.137 22.835 20.828 1.00 31.06 178 ASP A CA 1
ATOM 1311 C C . ASP A 1 180 ? -9.471 21.524 21.249 1.00 37.18 178 ASP A C 1
ATOM 1312 O O . ASP A 1 180 ? -8.349 21.204 20.844 1.00 49.59 178 ASP A O 1
ATOM 1317 N N . GLY A 1 181 ? -10.180 20.745 22.059 1.00 34.12 179 GLY A N 1
ATOM 1318 C CA . GLY A 1 181 ? -9.641 19.458 22.457 1.00 43.39 179 GLY A CA 1
ATOM 1319 C C . GLY A 1 181 ? -9.727 19.141 23.936 1.00 44.32 179 GLY A C 1
ATOM 1320 O O . GLY A 1 181 ? -10.057 18.009 24.306 1.00 36.30 179 GLY A O 1
ATOM 1321 N N . LEU A 1 182 ? -9.422 20.120 24.789 1.00 42.71 180 LEU A N 1
ATOM 1322 C CA . LEU A 1 182 ? -9.526 19.918 26.229 1.00 36.95 180 LEU A CA 1
ATOM 1323 C C . LEU A 1 182 ? -10.915 19.419 26.596 1.00 37.79 180 LEU A C 1
ATOM 1324 O O . LEU A 1 182 ? -11.925 19.938 26.110 1.00 39.56 180 LEU A O 1
ATOM 1329 N N . ALA A 1 183 ? -10.961 18.404 27.455 1.00 34.94 181 ALA A N 1
ATOM 1330 C CA . ALA A 1 183 ? -12.231 17.823 27.863 1.00 36.74 181 ALA A CA 1
ATOM 1331 C C . ALA A 1 183 ? -12.130 17.354 29.306 1.00 36.52 181 ALA A C 1
ATOM 1332 O O . ALA A 1 183 ? -11.046 17.007 29.786 1.00 35.58 181 ALA A O 1
ATOM 1334 N N . ALA A 1 184 ? -13.277 17.337 29.988 1.00 35.76 182 ALA A N 1
ATOM 1335 C CA . ALA A 1 184 ? -13.350 16.785 31.335 1.00 35.59 182 ALA A CA 1
ATOM 1336 C C . ALA A 1 184 ? -12.739 15.391 31.380 1.00 35.70 182 ALA A C 1
ATOM 1337 O O . ALA A 1 184 ? -12.980 14.556 30.503 1.00 38.31 182 ALA A O 1
ATOM 1339 N N . GLY A 1 185 ? -11.928 15.148 32.410 1.00 37.59 183 GLY A N 1
ATOM 1340 C CA . GLY A 1 185 ? -11.235 13.893 32.581 1.00 36.41 183 GLY A CA 1
ATOM 1341 C C . GLY A 1 185 ? -9.812 13.881 32.061 1.00 31.71 183 GLY A C 1
ATOM 1342 O O . GLY A 1 185 ? -9.045 12.978 32.423 1.00 33.91 183 GLY A O 1
ATOM 1343 N N . ASP A 1 186 ? -9.435 14.851 31.226 1.00 34.50 184 ASP A N 1
ATOM 1344 C CA . ASP A 1 186 ? -8.047 14.947 30.787 1.00 33.33 184 ASP A CA 1
ATOM 1345 C C . ASP A 1 186 ? -7.121 15.209 31.967 1.00 31.54 184 ASP A C 1
ATOM 1346 O O . ASP A 1 186 ? -7.410 16.047 32.826 1.00 30.65 184 ASP A O 1
ATOM 1351 N N . ARG A 1 187 ? -5.990 14.508 31.995 1.00 32.18 185 ARG A N 1
ATOM 1352 C CA . ARG A 1 187 ? -4.888 14.900 32.865 1.00 30.50 185 ARG A CA 1
ATOM 1353 C C . ARG A 1 187 ? -4.109 16.037 32.221 1.00 25.13 185 ARG A C 1
ATOM 1354 O O . ARG A 1 187 ? -3.928 16.074 31.000 1.00 30.31 185 ARG A O 1
ATOM 1362 N N . VAL A 1 188 ? -3.645 16.976 33.039 1.00 23.96 186 VAL A N 1
ATOM 1363 C CA . VAL A 1 188 ? -2.954 18.158 32.536 1.00 23.52 186 VAL A CA 1
ATOM 1364 C C . VAL A 1 188 ? -1.639 18.294 33.285 1.00 27.33 186 VAL A C 1
ATOM 1365 O O . VAL A 1 188 ? -1.620 18.276 34.519 1.00 25.18 186 VAL A O 1
ATOM 1369 N N . GLU A 1 189 ? -0.542 18.421 32.545 1.00 22.59 187 GLU A N 1
ATOM 1370 C CA . GLU A 1 189 ? 0.759 18.635 33.162 1.00 24.44 187 GLU A CA 1
ATOM 1371 C C . GLU A 1 189 ? 0.835 20.072 33.660 1.00 24.34 187 GLU A C 1
ATOM 1372 O O . GLU A 1 189 ? 0.621 21.018 32.887 1.00 24.44 187 GLU A O 1
ATOM 1378 N N . ALA A 1 190 ? 1.130 20.244 34.945 1.00 22.68 188 ALA A N 1
ATOM 1379 C CA . ALA A 1 190 ? 1.046 21.565 35.550 1.00 21.60 188 ALA A CA 1
ATOM 1380 C C . ALA A 1 190 ? 1.957 21.619 36.768 1.00 22.76 188 ALA A C 1
ATOM 1381 O O . ALA A 1 190 ? 2.135 20.620 37.469 1.00 21.65 188 ALA A O 1
ATOM 1383 N N . THR A 1 191 ? 2.529 22.800 37.013 1.00 21.15 189 THR A N 1
ATOM 1384 C CA . THR A 1 191 ? 3.318 23.044 38.214 1.00 17.62 189 THR A CA 1
ATOM 1385 C C . THR A 1 191 ? 2.878 24.369 38.820 1.00 16.77 189 THR A C 1
ATOM 1386 O O . THR A 1 191 ? 2.441 25.282 38.119 1.00 20.54 189 THR A O 1
ATOM 1390 N N . GLY A 1 192 ? 2.994 24.476 40.132 1.00 18.48 190 GLY A N 1
ATOM 1391 C CA . GLY A 1 192 ? 2.670 25.713 40.793 1.00 17.59 190 GLY A CA 1
ATOM 1392 C C . GLY A 1 192 ? 2.857 25.577 42.288 1.00 16.79 190 GLY A C 1
ATOM 1393 O O . GLY A 1 192 ? 3.209 24.511 42.797 1.00 18.29 190 GLY A O 1
ATOM 1394 N N . PRO A 1 193 ? 2.620 26.668 43.028 1.00 17.89 191 PRO A N 1
ATOM 1395 C CA . PRO A 1 193 ? 2.293 27.991 42.492 1.00 15.13 191 PRO A CA 1
ATOM 1396 C C . PRO A 1 193 ? 3.540 28.773 42.120 1.00 15.25 191 PRO A C 1
ATOM 1397 O O . PRO A 1 193 ? 4.643 28.464 42.595 1.00 17.03 191 PRO A O 1
ATOM 1401 N N . LEU A 1 194 ? 3.356 29.806 41.298 1.00 15.85 192 LEU A N 1
ATOM 1402 C CA . LEU A 1 194 ? 4.404 30.749 40.947 1.00 13.66 192 LEU A CA 1
ATOM 1403 C C . LEU A 1 194 ? 3.858 32.160 41.111 1.00 18.45 192 LEU A C 1
ATOM 1404 O O . LEU A 1 194 ? 2.644 32.362 41.162 1.00 17.36 192 LEU A O 1
ATOM 1409 N N . GLY A 1 195 ? 4.759 33.137 41.155 1.00 19.21 193 GLY A N 1
ATOM 1410 C CA . GLY A 1 195 ? 4.341 34.521 41.025 1.00 15.52 193 GLY A CA 1
ATOM 1411 C C . GLY A 1 195 ? 4.316 35.280 42.347 1.00 12.69 193 GLY A C 1
ATOM 1412 O O . GLY A 1 195 ? 4.233 34.707 43.434 1.00 16.14 193 GLY A O 1
ATOM 1413 N N . ASP A 1 196 ? 4.373 36.614 42.223 1.00 13.07 194 ASP A N 1
ATOM 1414 C CA . ASP A 1 196 ? 4.418 37.536 43.350 1.00 12.70 194 ASP A CA 1
ATOM 1415 C C . ASP A 1 196 ? 3.206 38.460 43.420 1.00 15.74 194 ASP A C 1
ATOM 1416 O O . ASP A 1 196 ? 3.199 39.397 44.227 1.00 16.05 194 ASP A O 1
ATOM 1421 N N . PHE A 1 197 ? 2.194 38.243 42.590 1.00 14.79 195 PHE A N 1
ATOM 1422 C CA . PHE A 1 197 ? 1.056 39.160 42.507 1.00 14.92 195 PHE A CA 1
ATOM 1423 C C . PHE A 1 197 ? 0.022 38.769 43.561 1.00 16.42 195 PHE A C 1
ATOM 1424 O O . PHE A 1 197 ? -1.023 38.191 43.262 1.00 18.04 195 PHE A O 1
ATOM 1432 N N . HIS A 1 198 ? 0.315 39.095 44.822 1.00 15.64 196 HIS A N 1
ATOM 1433 C CA . HIS A 1 198 ? -0.585 38.695 45.901 1.00 17.10 196 HIS A CA 1
ATOM 1434 C C . HIS A 1 198 ? -0.486 39.695 47.041 1.00 15.58 196 HIS A C 1
ATOM 1435 O O . HIS A 1 198 ? 0.431 40.510 47.093 1.00 17.16 196 HIS A O 1
ATOM 1442 N N . LEU A 1 199 ? -1.442 39.604 47.975 1.00 14.52 197 LEU A N 1
ATOM 1443 C CA . LEU A 1 199 ? -1.479 40.502 49.113 1.00 16.48 197 LEU A CA 1
ATOM 1444 C C . LEU A 1 199 ? -0.283 40.279 50.037 1.00 17.37 197 LEU A C 1
ATOM 1445 O O . LEU A 1 199 ? 0.233 39.164 50.148 1.00 20.97 197 LEU A O 1
ATOM 1450 N N . PRO A 1 200 ? 0.137 41.316 50.746 1.00 22.29 198 PRO A N 1
ATOM 1451 C CA . PRO A 1 200 ? 1.122 41.140 51.815 1.00 27.14 198 PRO A CA 1
ATOM 1452 C C . PRO A 1 200 ? 0.540 40.305 52.941 1.00 29.99 198 PRO A C 1
ATOM 1453 O O . PRO A 1 200 ? -0.674 40.034 52.958 1.00 27.20 198 PRO A O 1
ATOM 1457 N N . PRO A 1 201 ? 1.367 39.851 53.883 1.00 32.10 199 PRO A N 1
ATOM 1458 C CA . PRO A 1 201 ? 0.832 39.103 55.020 1.00 37.60 199 PRO A CA 1
ATOM 1459 C C . PRO A 1 201 ? -0.232 39.908 55.734 1.00 30.65 199 PRO A C 1
ATOM 1460 O O . PRO A 1 201 ? -0.201 41.153 55.728 1.00 30.12 199 PRO A O 1
ATOM 1464 N N . PRO A 1 202 ? -1.210 39.240 56.354 1.00 35.05 200 PRO A N 1
ATOM 1465 C CA . PRO A 1 202 ? -2.291 39.977 57.035 1.00 37.60 200 PRO A CA 1
ATOM 1466 C C . PRO A 1 202 ? -1.801 41.043 58.002 1.00 37.51 200 PRO A C 1
ATOM 1467 O O . PRO A 1 202 ? -2.400 42.122 58.070 1.00 31.39 200 PRO A O 1
ATOM 1471 N N . ASP A 1 203 ? -0.708 40.775 58.730 1.00 41.35 201 ASP A N 1
ATOM 1472 C CA . ASP A 1 203 ? -0.164 41.730 59.690 1.00 49.11 201 ASP A CA 1
ATOM 1473 C C . ASP A 1 203 ? 0.306 43.020 59.040 1.00 43.78 201 ASP A C 1
ATOM 1474 O O . ASP A 1 203 ? 0.390 44.045 59.724 1.00 42.69 201 ASP A O 1
ATOM 1479 N N . GLU A 1 204 ? 0.646 42.994 57.750 1.00 30.82 202 GLU A N 1
ATOM 1480 C CA . GLU A 1 204 ? 1.155 44.173 57.063 1.00 34.75 202 GLU A CA 1
ATOM 1481 C C . GLU A 1 204 ? 0.100 44.822 56.176 1.00 38.38 202 GLU A C 1
ATOM 1482 O O . GLU A 1 204 ? 0.440 45.630 55.308 1.00 49.08 202 GLU A O 1
ATOM 1488 N N . ASP A 1 205 ? -1.169 44.480 56.380 1.00 37.18 203 ASP A N 1
ATOM 1489 C CA . ASP A 1 205 ? -2.278 44.958 55.560 1.00 34.78 203 ASP A CA 1
ATOM 1490 C C . ASP A 1 205 ? -3.080 45.943 56.394 1.00 34.54 203 ASP A C 1
ATOM 1491 O O . ASP A 1 205 ? -3.836 45.539 57.286 1.00 38.46 203 ASP A O 1
ATOM 1496 N N . ASP A 1 206 ? -2.930 47.230 56.091 1.00 40.25 204 ASP A N 1
ATOM 1497 C CA . ASP A 1 206 ? -3.578 48.294 56.846 1.00 39.93 204 ASP A CA 1
ATOM 1498 C C . ASP A 1 206 ? -5.051 48.474 56.506 1.00 38.24 204 ASP A C 1
ATOM 1499 O O . ASP A 1 206 ? -5.689 49.365 57.073 1.00 37.79 204 ASP A O 1
ATOM 1504 N N . GLY A 1 207 ? -5.611 47.672 55.603 1.00 31.08 205 GLY A N 1
ATOM 1505 C CA . GLY A 1 207 ? -7.016 47.838 55.282 1.00 28.16 205 GLY A CA 1
ATOM 1506 C C . GLY A 1 207 ? -7.330 49.042 54.422 1.00 25.97 205 GLY A C 1
ATOM 1507 O O . GLY A 1 207 ? -8.501 49.422 54.321 1.00 26.41 205 GLY A O 1
ATOM 1508 N N . GLY A 1 208 ? -6.319 49.666 53.815 1.00 27.85 206 GLY A N 1
ATOM 1509 C CA . GLY A 1 208 ? -6.535 50.838 52.993 1.00 26.06 206 GLY A CA 1
ATOM 1510 C C . GLY A 1 208 ? -7.238 50.494 51.692 1.00 21.79 206 GLY A C 1
ATOM 1511 O O . GLY A 1 208 ? -7.314 49.330 51.293 1.00 22.32 206 GLY A O 1
ATOM 1512 N N . PRO A 1 209 ? -7.723 51.515 50.985 1.00 19.39 207 PRO A N 1
ATOM 1513 C CA . PRO A 1 209 ? -8.485 51.276 49.752 1.00 17.80 207 PRO A CA 1
ATOM 1514 C C . PRO A 1 209 ? -7.628 50.690 48.645 1.00 17.60 207 PRO A C 1
ATOM 1515 O O . PRO A 1 209 ? -6.439 51.009 48.504 1.00 17.36 207 PRO A O 1
ATOM 1519 N N . MET A 1 210 ? -8.266 49.860 47.816 1.00 15.95 208 MET A N 1
ATOM 1520 C CA . MET A 1 210 ? -7.586 49.200 46.706 1.00 16.38 208 MET A CA 1
ATOM 1521 C C . MET A 1 210 ? -8.361 49.399 45.416 1.00 15.93 208 MET A C 1
ATOM 1522 O O . MET A 1 210 ? -9.592 49.282 45.398 1.00 18.11 208 MET A O 1
ATOM 1527 N N . VAL A 1 211 ? -7.639 49.660 44.325 1.00 15.07 209 VAL A N 1
ATOM 1528 C CA . VAL A 1 211 ? -8.221 49.587 42.990 1.00 15.23 209 VAL A CA 1
ATOM 1529 C C . VAL A 1 211 ? -7.558 48.436 42.256 1.00 18.35 209 VAL A C 1
ATOM 1530 O O . VAL A 1 211 ? -6.336 48.256 42.338 1.00 16.72 209 VAL A O 1
ATOM 1534 N N . LEU A 1 212 ? -8.376 47.614 41.603 1.00 14.85 210 LEU A N 1
ATOM 1535 C CA . LEU A 1 212 ? -7.906 46.462 40.850 1.00 14.84 210 LEU A CA 1
ATOM 1536 C C . LEU A 1 212 ? -8.411 46.615 39.430 1.00 18.37 210 LEU A C 1
ATOM 1537 O O . LEU A 1 212 ? -9.607 46.853 39.217 1.00 17.61 210 LEU A O 1
ATOM 1542 N N . ILE A 1 213 ? -7.509 46.508 38.460 1.00 14.42 211 ILE A N 1
ATOM 1543 C CA . ILE A 1 213 ? -7.876 46.738 37.067 1.00 14.90 211 ILE A CA 1
ATOM 1544 C C . ILE A 1 213 ? -7.413 45.551 36.238 1.00 19.49 211 ILE A C 1
ATOM 1545 O O . ILE A 1 213 ? -6.217 45.230 36.217 1.00 18.08 211 ILE A O 1
ATOM 1550 N N . GLY A 1 214 ? -8.370 44.875 35.606 1.00 15.95 212 GLY A N 1
ATOM 1551 C CA . GLY A 1 214 ? -8.097 43.688 34.825 1.00 16.71 212 GLY A CA 1
ATOM 1552 C C . GLY A 1 214 ? -8.417 43.927 33.369 1.00 23.89 212 GLY A C 1
ATOM 1553 O O . GLY A 1 214 ? -9.529 44.360 33.037 1.00 21.01 212 GLY A O 1
ATOM 1554 N N . GLY A 1 215 ? -7.454 43.669 32.489 1.00 19.64 213 GLY A N 1
ATOM 1555 C CA . GLY A 1 215 ? -7.746 43.714 31.069 1.00 21.26 213 GLY A CA 1
ATOM 1556 C C . GLY A 1 215 ? -8.074 42.321 30.588 1.00 25.27 213 GLY A C 1
ATOM 1557 O O . GLY A 1 215 ? -7.230 41.425 30.683 1.00 24.14 213 GLY A O 1
ATOM 1558 N N . GLY A 1 216 ? -9.294 42.112 30.102 1.00 23.84 214 GLY A N 1
ATOM 1559 C CA . GLY A 1 216 ? -9.672 40.789 29.623 1.00 29.95 214 GLY A CA 1
ATOM 1560 C C . GLY A 1 216 ? -9.611 39.767 30.742 1.00 26.19 214 GLY A C 1
ATOM 1561 O O . GLY A 1 216 ? -10.113 39.991 31.848 1.00 24.28 214 GLY A O 1
ATOM 1562 N N . THR A 1 217 ? -8.982 38.623 30.477 1.00 21.78 215 THR A N 1
ATOM 1563 C CA . THR A 1 217 ? -8.884 37.622 31.534 1.00 21.15 215 THR A CA 1
ATOM 1564 C C . THR A 1 217 ? -7.853 37.987 32.601 1.00 19.69 215 THR A C 1
ATOM 1565 O O . THR A 1 217 ? -7.659 37.201 33.533 1.00 19.68 215 THR A O 1
ATOM 1569 N N . GLY A 1 218 ? -7.230 39.163 32.506 1.00 20.40 216 GLY A N 1
ATOM 1570 C CA . GLY A 1 218 ? -6.515 39.753 33.630 1.00 20.43 216 GLY A CA 1
ATOM 1571 C C . GLY A 1 218 ? -7.388 39.910 34.866 1.00 19.90 216 GLY A C 1
ATOM 1572 O O . GLY A 1 218 ? -6.884 40.142 35.972 1.00 18.24 216 GLY A O 1
ATOM 1573 N N . LEU A 1 219 ? -8.712 39.779 34.690 1.00 20.48 217 LEU A N 1
ATOM 1574 C CA . LEU A 1 219 ? -9.616 39.722 35.837 1.00 18.84 217 LEU A CA 1
ATOM 1575 C C . LEU A 1 219 ? -9.293 38.565 36.783 1.00 20.29 217 LEU A C 1
ATOM 1576 O O . LEU A 1 219 ? -9.521 38.672 37.991 1.00 18.84 217 LEU A O 1
ATOM 1581 N N . ALA A 1 220 ? -8.777 37.450 36.267 1.00 18.47 218 ALA A N 1
ATOM 1582 C CA . ALA A 1 220 ? -8.753 36.221 37.058 1.00 17.98 218 ALA A CA 1
ATOM 1583 C C . ALA A 1 220 ? -8.065 36.364 38.417 1.00 19.27 218 ALA A C 1
ATOM 1584 O O . ALA A 1 220 ? -8.694 36.065 39.440 1.00 18.10 218 ALA A O 1
ATOM 1586 N N . PRO A 1 221 ? -6.797 36.796 38.508 1.00 16.80 219 PRO A N 1
ATOM 1587 C CA . PRO A 1 221 ? -6.174 36.863 39.838 1.00 13.51 219 PRO A CA 1
ATOM 1588 C C . PRO A 1 221 ? -6.814 37.923 40.703 1.00 15.50 219 PRO A C 1
ATOM 1589 O O . PRO A 1 221 ? -6.767 37.829 41.935 1.00 15.35 219 PRO A O 1
ATOM 1593 N N . LEU A 1 222 ? -7.427 38.930 40.083 1.00 15.59 220 LEU A N 1
ATOM 1594 C CA . LEU A 1 222 ? -8.061 39.985 40.861 1.00 14.59 220 LEU A CA 1
ATOM 1595 C C . LEU A 1 222 ? -9.285 39.466 41.602 1.00 17.38 220 LEU A C 1
ATOM 1596 O O . LEU A 1 222 ? -9.635 39.990 42.666 1.00 17.07 220 LEU A O 1
ATOM 1601 N N . VAL A 1 223 ? -9.932 38.433 41.066 1.00 17.71 221 VAL A N 1
ATOM 1602 C CA . VAL A 1 223 ? -11.045 37.809 41.774 1.00 19.96 221 VAL A CA 1
ATOM 1603 C C . VAL A 1 223 ? -10.561 37.226 43.094 1.00 22.19 221 VAL A C 1
ATOM 1604 O O . VAL A 1 223 ? -11.168 37.442 44.152 1.00 20.74 221 VAL A O 1
ATOM 1608 N N . GLY A 1 224 ? -9.435 36.509 43.064 1.00 19.11 222 GLY A N 1
ATOM 1609 C CA . GLY A 1 224 ? -8.933 35.929 44.300 1.00 17.94 222 GLY A CA 1
ATOM 1610 C C . GLY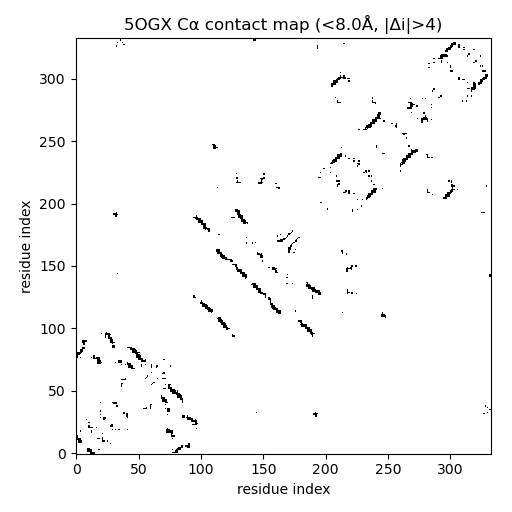 A 1 224 ? -8.403 36.984 45.257 1.00 19.37 222 GLY A C 1
ATOM 1611 O O . GLY A 1 224 ? -8.618 36.905 46.474 1.00 18.16 222 GLY A O 1
ATOM 1612 N N . ILE A 1 225 ? -7.695 37.978 44.725 1.00 15.99 223 ILE A N 1
ATOM 1613 C CA . ILE A 1 225 ? -7.136 39.029 45.572 1.00 15.47 223 ILE A CA 1
ATOM 1614 C C . ILE A 1 225 ? -8.252 39.843 46.226 1.00 17.40 223 ILE A C 1
ATOM 1615 O O . ILE A 1 225 ? -8.206 40.136 47.425 1.00 17.11 223 ILE A O 1
ATOM 1620 N N . ALA A 1 226 ? -9.253 40.251 45.440 1.00 16.52 224 ALA A N 1
ATOM 1621 C CA . ALA A 1 226 ? -10.343 41.057 45.991 1.00 18.31 224 ALA A CA 1
ATOM 1622 C C . ALA A 1 226 ? -11.109 40.298 47.069 1.00 19.03 224 ALA A C 1
ATOM 1623 O O . ALA A 1 226 ? -11.420 40.852 48.131 1.00 20.63 224 ALA A O 1
ATOM 1625 N N A ARG A 1 227 ? -11.426 39.026 46.817 0.48 17.21 225 ARG A N 1
ATOM 1626 N N B ARG A 1 227 ? -11.434 39.029 46.810 0.52 17.02 225 ARG A N 1
ATOM 1627 C CA A ARG A 1 227 ? -12.163 38.260 47.817 0.48 20.38 225 ARG A CA 1
ATOM 1628 C CA B ARG A 1 227 ? -12.153 38.251 47.814 0.52 20.37 225 ARG A CA 1
ATOM 1629 C C A ARG A 1 227 ? -11.327 38.038 49.073 0.48 21.74 225 ARG A C 1
ATOM 1630 C C B ARG A 1 227 ? -11.319 38.073 49.074 0.52 21.56 225 ARG A C 1
ATOM 1631 O O A ARG A 1 227 ? -11.863 38.028 50.187 0.48 23.48 225 ARG A O 1
ATOM 1632 O O B ARG A 1 227 ? -11.848 38.121 50.190 0.52 23.75 225 ARG A O 1
ATOM 1647 N N . THR A 1 228 ? -10.014 37.852 48.918 1.00 19.71 226 THR A N 1
ATOM 1648 C CA . THR A 1 228 ? -9.161 37.704 50.092 1.00 18.46 226 THR A CA 1
ATOM 1649 C C . THR A 1 228 ? -9.099 38.998 50.892 1.00 23.17 226 THR A C 1
ATOM 1650 O O . THR A 1 228 ? -9.168 38.976 52.127 1.00 21.81 226 THR A O 1
ATOM 1654 N N . ALA A 1 229 ? -8.975 40.136 50.202 1.00 16.56 227 ALA A N 1
ATOM 1655 C CA . ALA A 1 229 ? -8.857 41.411 50.899 1.00 18.21 227 ALA A CA 1
ATOM 1656 C C . ALA A 1 229 ? -10.133 41.725 51.652 1.00 21.11 227 ALA A C 1
ATOM 1657 O O . ALA A 1 229 ? -10.094 42.284 52.753 1.00 21.31 227 ALA A O 1
ATOM 1659 N N . LEU A 1 230 ? -11.271 41.382 51.059 1.00 18.49 228 LEU A N 1
ATOM 1660 C CA . LEU A 1 230 ? -12.551 41.665 51.696 1.00 20.84 228 LEU A CA 1
ATOM 1661 C C . LEU A 1 230 ? -12.809 40.734 52.873 1.00 26.26 228 LEU A C 1
ATOM 1662 O O . LEU A 1 230 ? -13.458 41.132 53.849 1.00 28.48 228 LEU A O 1
ATOM 1667 N N . ALA A 1 231 ? -12.306 39.497 52.818 1.00 23.84 229 ALA A N 1
ATOM 1668 C CA . ALA A 1 231 ? -12.439 38.618 53.978 1.00 26.63 229 ALA A CA 1
ATOM 1669 C C . ALA A 1 231 ? -11.658 39.168 55.169 1.00 32.35 229 ALA A C 1
ATOM 1670 O O . ALA A 1 231 ? -12.142 39.132 56.308 1.00 33.91 229 ALA A O 1
ATOM 1672 N N . ARG A 1 232 ? -10.461 39.710 54.917 1.00 28.81 230 ARG A N 1
ATOM 1673 C CA . ARG A 1 232 ? -9.650 40.311 55.973 1.00 28.06 230 ARG A CA 1
ATOM 1674 C C . ARG A 1 232 ? -10.297 41.569 56.539 1.00 26.58 230 ARG A C 1
ATOM 1675 O O . ARG A 1 232 ? -10.254 41.805 57.754 1.00 29.01 230 ARG A O 1
ATOM 1683 N N . HIS A 1 233 ? -10.841 42.418 55.668 1.00 24.95 231 HIS A N 1
ATOM 1684 C CA . HIS A 1 233 ? -11.401 43.711 56.067 1.00 26.68 231 HIS A CA 1
ATOM 1685 C C . HIS A 1 233 ? -12.724 43.896 55.337 1.00 23.71 231 HIS A C 1
ATOM 1686 O O . HIS A 1 233 ? -12.772 44.489 54.253 1.00 26.00 231 HIS A O 1
ATOM 1693 N N . PRO A 1 234 ? -13.824 43.406 55.910 1.00 23.15 232 PRO A N 1
ATOM 1694 C CA . PRO A 1 234 ? -15.090 43.346 55.157 1.00 27.89 232 PRO A CA 1
ATOM 1695 C C . PRO A 1 234 ? -15.644 44.694 54.732 1.00 27.70 232 PRO A C 1
ATOM 1696 O O . PRO A 1 234 ? -16.429 44.745 53.779 1.00 28.21 232 PRO A O 1
ATOM 1700 N N A SER A 1 235 ? -15.285 45.783 55.403 0.58 25.31 233 SER A N 1
ATOM 1701 N N B SER A 1 235 ? -15.249 45.781 55.390 0.42 25.19 233 SER A N 1
ATOM 1702 C CA A SER A 1 235 ? -15.842 47.087 55.077 0.58 25.68 233 SER A CA 1
ATOM 1703 C CA B SER A 1 235 ? -15.694 47.116 55.023 0.42 25.52 233 SER A CA 1
ATOM 1704 C C A SER A 1 235 ? -14.921 47.914 54.199 0.58 22.55 233 SER A C 1
ATOM 1705 C C B SER A 1 235 ? -14.684 47.847 54.154 0.42 22.62 233 SER A C 1
ATOM 1706 O O A SER A 1 235 ? -15.249 49.064 53.887 0.58 24.02 233 SER A O 1
ATOM 1707 O O B SER A 1 235 ? -14.795 49.066 53.995 0.42 24.64 233 SER A O 1
ATOM 1712 N N A ARG A 1 236 ? -13.787 47.357 53.792 0.58 23.34 234 ARG A N 1
ATOM 1713 N N B ARG A 1 236 ? -13.698 47.138 53.605 0.42 21.32 234 ARG A N 1
ATOM 1714 C CA A ARG A 1 236 ? -12.807 48.137 53.062 0.58 21.30 234 ARG A CA 1
ATOM 1715 C CA B ARG A 1 236 ? -12.666 47.781 52.803 0.42 21.10 234 ARG A CA 1
ATOM 1716 C C A ARG A 1 236 ? -13.311 48.455 51.657 0.58 21.95 234 ARG A C 1
ATOM 1717 C C B ARG A 1 236 ? -13.256 48.349 51.520 0.42 22.73 234 ARG A C 1
ATOM 1718 O O A ARG A 1 236 ? -14.224 47.815 51.119 0.58 22.22 234 ARG A O 1
ATOM 1719 O O B ARG A 1 236 ? -14.192 47.789 50.936 0.42 20.05 234 ARG A O 1
ATOM 1734 N N . GLU A 1 237 ? -12.690 49.467 51.064 1.00 19.76 235 GLU A N 1
ATOM 1735 C CA . GLU A 1 237 ? -13.007 49.938 49.729 1.00 19.15 235 GLU A CA 1
ATOM 1736 C C . GLU A 1 237 ? -12.197 49.138 48.724 1.00 18.40 235 GLU A C 1
ATOM 1737 O O . GLU A 1 237 ? -10.952 49.111 48.787 1.00 18.28 235 GLU A O 1
ATOM 1743 N N . VAL A 1 238 ? -12.891 48.459 47.813 1.00 18.20 236 VAL A N 1
ATOM 1744 C CA . VAL A 1 238 ? -12.252 47.659 46.771 1.00 17.38 236 VAL A CA 1
ATOM 1745 C C . VAL A 1 238 ? -12.979 47.989 45.476 1.00 24.73 236 VAL A C 1
ATOM 1746 O O . VAL A 1 238 ? -14.163 47.656 45.330 1.00 21.58 236 VAL A O 1
ATOM 1750 N N . LEU A 1 239 ? -12.300 48.662 44.548 1.00 17.26 237 LEU A N 1
ATOM 1751 C CA . LEU A 1 239 ? -12.870 49.027 43.258 1.00 17.63 237 LEU A CA 1
ATOM 1752 C C . LEU A 1 239 ? -12.257 48.127 42.191 1.00 21.16 237 LEU A C 1
ATOM 1753 O O . LEU A 1 239 ? -11.039 48.168 41.963 1.00 18.85 237 LEU A O 1
ATOM 1758 N N . LEU A 1 240 ? -13.087 47.305 41.556 1.00 17.35 238 LEU A N 1
ATOM 1759 C CA . LEU A 1 240 ? -12.611 46.323 40.589 1.00 16.88 238 LEU A CA 1
ATOM 1760 C C . LEU A 1 240 ? -13.159 46.698 39.213 1.00 21.68 238 LEU A C 1
ATOM 1761 O O . LEU A 1 240 ? -14.374 46.660 38.997 1.00 21.43 238 LEU A O 1
ATOM 1766 N N . TYR A 1 241 ? -12.275 47.097 38.299 1.00 18.16 239 TYR A N 1
ATOM 1767 C CA . TYR A 1 241 ? -12.675 47.493 36.950 1.00 20.53 239 TYR A CA 1
ATOM 1768 C C . TYR A 1 241 ? -12.293 46.385 35.982 1.00 22.73 239 TYR A C 1
ATOM 1769 O O . TYR A 1 241 ? -11.165 45.886 36.024 1.00 18.11 239 TYR A O 1
ATOM 1778 N N . HIS A 1 242 ? -13.220 46.004 35.103 1.00 18.21 240 HIS A N 1
ATOM 1779 C CA . HIS A 1 242 ? -12.957 44.965 34.107 1.00 19.37 240 HIS A CA 1
ATOM 1780 C C . HIS A 1 242 ? -12.961 45.606 32.723 1.00 22.63 240 HIS A C 1
ATOM 1781 O O . HIS A 1 242 ? -14.018 46.002 32.224 1.00 22.78 240 HIS A O 1
ATOM 1788 N N . GLY A 1 243 ? -11.783 45.707 32.102 1.00 19.55 241 GLY A N 1
ATOM 1789 C CA . GLY A 1 243 ? -11.704 46.363 30.806 1.00 19.65 241 GLY A CA 1
ATOM 1790 C C . GLY A 1 243 ? -11.808 45.356 29.679 1.00 21.70 241 GLY A C 1
ATOM 1791 O O . GLY A 1 243 ? -10.957 44.470 29.554 1.00 26.27 241 GLY A O 1
ATOM 1792 N N . VAL A 1 244 ? -12.851 45.471 28.853 1.00 21.17 242 VAL A N 1
ATOM 1793 C CA . VAL A 1 244 ? -13.093 44.545 27.755 1.00 22.41 242 VAL A CA 1
ATOM 1794 C C . VAL A 1 244 ? -13.515 45.342 26.526 1.00 27.17 242 VAL A C 1
ATOM 1795 O O . VAL A 1 244 ? -13.773 46.544 26.587 1.00 29.92 242 VAL A O 1
ATOM 1799 N N . ARG A 1 245 ? -13.585 44.647 25.394 1.00 25.26 243 ARG A N 1
ATOM 1800 C CA . ARG A 1 245 ? -13.993 45.304 24.159 1.00 27.31 243 ARG A CA 1
ATOM 1801 C C . ARG A 1 245 ? -15.487 45.614 24.155 1.00 29.43 243 ARG A C 1
ATOM 1802 O O . ARG A 1 245 ? -15.902 46.691 23.709 1.00 32.11 243 ARG A O 1
ATOM 1810 N N . GLY A 1 246 ? -16.312 44.674 24.615 1.00 28.97 244 GLY A N 1
ATOM 1811 C CA . GLY A 1 246 ? -17.754 44.848 24.550 1.00 33.45 244 GLY A CA 1
ATOM 1812 C C . GLY A 1 246 ? -18.440 43.991 25.589 1.00 30.61 244 GLY A C 1
ATOM 1813 O O . GLY A 1 246 ? -17.809 43.177 26.268 1.00 30.55 244 GLY A O 1
ATOM 1814 N N . ALA A 1 247 ? -19.767 44.164 25.686 1.00 29.92 245 ALA A N 1
ATOM 1815 C CA . ALA A 1 247 ? -20.522 43.444 26.706 1.00 30.09 245 ALA A CA 1
ATOM 1816 C C . ALA A 1 247 ? -20.421 41.937 26.521 1.00 33.82 245 ALA A C 1
ATOM 1817 O O . ALA A 1 247 ? -20.496 41.184 27.502 1.00 30.63 245 ALA A O 1
ATOM 1819 N N . ALA A 1 248 ? -20.218 41.480 25.283 1.00 31.61 246 ALA A N 1
ATOM 1820 C CA . ALA A 1 248 ? -20.115 40.050 25.027 1.00 32.30 246 ALA A CA 1
ATOM 1821 C C . ALA A 1 248 ? -18.918 39.420 25.722 1.00 30.21 246 ALA A C 1
ATOM 1822 O O . ALA A 1 248 ? -18.885 38.192 25.892 1.00 28.17 246 ALA A O 1
ATOM 1824 N N . ASP A 1 249 ? -17.934 40.231 26.121 1.00 28.78 247 ASP A N 1
ATOM 1825 C CA . ASP A 1 249 ? -16.738 39.761 26.810 1.00 27.23 247 ASP A CA 1
ATOM 1826 C C . ASP A 1 249 ? -16.912 39.642 28.320 1.00 23.26 247 ASP A C 1
ATOM 1827 O O . ASP A 1 249 ? -16.009 39.133 28.995 1.00 26.01 247 ASP A O 1
ATOM 1832 N N . LEU A 1 250 ? -18.022 40.119 28.873 1.00 27.13 248 LEU A N 1
ATOM 1833 C CA . LEU A 1 250 ? -18.167 40.162 30.320 1.00 25.33 248 LEU A CA 1
ATOM 1834 C C . LEU A 1 250 ? -18.624 38.810 30.840 1.00 26.19 248 LEU A C 1
ATOM 1835 O O . LEU A 1 250 ? -19.297 38.045 30.134 1.00 29.89 248 LEU A O 1
ATOM 1840 N N . TYR A 1 251 ? -18.245 38.505 32.079 1.00 25.99 249 TYR A N 1
ATOM 1841 C CA . TYR A 1 251 ? -18.645 37.239 32.673 1.00 29.51 249 TYR A CA 1
ATOM 1842 C C . TYR A 1 251 ? -18.713 37.361 34.188 1.00 25.86 249 TYR A C 1
ATOM 1843 O O . TYR A 1 251 ? -18.214 38.320 34.784 1.00 26.02 249 TYR A O 1
ATOM 1852 N N . ASP A 1 252 ? -19.389 36.382 34.794 1.00 29.11 250 ASP A N 1
ATOM 1853 C CA . ASP A 1 252 ? -19.531 36.272 36.246 1.00 26.36 250 ASP A CA 1
ATOM 1854 C C . ASP A 1 252 ? -20.162 37.519 36.867 1.00 30.65 250 ASP A C 1
ATOM 1855 O O . ASP A 1 252 ? -19.884 37.859 38.018 1.00 26.03 250 ASP A O 1
ATOM 1860 N N . LEU A 1 253 ? -21.031 38.207 36.124 1.00 27.56 251 LEU A N 1
ATOM 1861 C CA . LEU A 1 253 ? -21.650 39.405 36.680 1.00 31.13 251 LEU A CA 1
ATOM 1862 C C . LEU A 1 253 ? -22.438 39.075 37.944 1.00 29.49 251 LEU A C 1
ATOM 1863 O O . LEU A 1 253 ? -22.405 39.837 38.919 1.00 28.72 251 LEU A O 1
ATOM 1868 N N . GLY A 1 254 ? -23.101 37.917 37.970 1.00 32.99 252 GLY A N 1
ATOM 1869 C CA . GLY A 1 254 ? -23.854 37.538 39.160 1.00 33.91 252 GLY A CA 1
ATOM 1870 C C . GLY A 1 254 ? -22.962 37.330 40.370 1.00 34.66 252 GLY A C 1
ATOM 1871 O O . GLY A 1 254 ? -23.330 37.691 41.495 1.00 31.50 252 GLY A O 1
ATOM 1872 N N . ARG A 1 255 ? -21.770 36.759 40.154 1.00 26.60 253 ARG A N 1
ATOM 1873 C CA . ARG A 1 255 ? -20.827 36.546 41.251 1.00 24.57 253 ARG A CA 1
ATOM 1874 C C . ARG A 1 255 ? -20.361 37.871 41.837 1.00 23.79 253 ARG A C 1
ATOM 1875 O O . ARG A 1 255 ? -20.303 38.030 43.061 1.00 26.02 253 ARG A O 1
ATOM 1883 N N . PHE A 1 256 ? -20.031 38.844 40.982 1.00 24.04 254 PHE A N 1
ATOM 1884 C CA . PHE A 1 256 ? -19.593 40.133 41.502 1.00 25.36 254 PHE A CA 1
ATOM 1885 C C . PHE A 1 256 ? -20.736 40.875 42.173 1.00 23.73 254 PHE A C 1
ATOM 1886 O O . PHE A 1 256 ? -20.506 41.610 43.139 1.00 24.64 254 PHE A O 1
ATOM 1894 N N . ALA A 1 257 ? -21.970 40.686 41.688 1.00 25.08 255 ALA A N 1
ATOM 1895 C CA . ALA A 1 257 ? -23.114 41.321 42.330 1.00 26.55 255 ALA A CA 1
ATOM 1896 C C . ALA A 1 257 ? -23.306 40.788 43.743 1.00 26.86 255 ALA A C 1
ATOM 1897 O O . ALA A 1 257 ? -23.619 41.552 44.663 1.00 29.52 255 ALA A O 1
ATOM 1899 N N . GLU A 1 258 ? -23.081 39.487 43.946 1.00 29.12 256 GLU A N 1
ATOM 1900 C CA . GLU A 1 258 ? -23.188 38.925 45.292 1.00 31.28 256 GLU A CA 1
ATOM 1901 C C . GLU A 1 258 ? -22.107 39.480 46.210 1.00 29.89 256 GLU A C 1
ATOM 1902 O O . GLU A 1 258 ? -22.365 39.734 47.392 1.00 30.37 256 GLU A O 1
ATOM 1908 N N . ILE A 1 259 ? -20.894 39.677 45.685 1.00 24.68 257 ILE A N 1
ATOM 1909 C CA . ILE A 1 259 ? -19.834 40.281 46.496 1.00 23.67 257 ILE A CA 1
ATOM 1910 C C . ILE A 1 259 ? -20.237 41.687 46.915 1.00 24.01 257 ILE A C 1
ATOM 1911 O O . ILE A 1 259 ? -20.131 42.061 48.090 1.00 25.28 257 ILE A O 1
ATOM 1916 N N . ALA A 1 260 ? -20.750 42.472 45.968 1.00 25.51 258 ALA A N 1
ATOM 1917 C CA . ALA A 1 260 ? -21.143 43.846 46.272 1.00 24.66 258 ALA A CA 1
ATOM 1918 C C . ALA A 1 260 ? -22.293 43.904 47.277 1.00 26.21 258 ALA A C 1
ATOM 1919 O O . ALA A 1 260 ? -22.340 44.803 48.119 1.00 26.63 258 ALA A O 1
ATOM 1921 N N . GLU A 1 261 ? -23.224 42.959 47.218 1.00 27.33 259 GLU A N 1
ATOM 1922 C CA . GLU A 1 261 ? -24.338 43.050 48.165 1.00 29.03 259 GLU A CA 1
ATOM 1923 C C . GLU A 1 261 ? -23.842 42.840 49.590 1.00 29.38 259 GLU A C 1
ATOM 1924 O O . GLU A 1 261 ? -24.354 43.463 50.525 1.00 30.45 259 GLU A O 1
ATOM 1930 N N . GLU A 1 262 ? -22.768 42.055 49.757 1.00 27.81 260 GLU A N 1
ATOM 1931 C CA . GLU A 1 262 ? -22.247 41.751 51.084 1.00 30.07 260 GLU A CA 1
ATOM 1932 C C . GLU A 1 262 ? -21.252 42.789 51.585 1.00 26.83 260 GLU A C 1
ATOM 1933 O O . GLU A 1 262 ? -21.147 43.003 52.800 1.00 30.60 260 GLU A O 1
ATOM 1939 N N . HIS A 1 263 ? -20.541 43.444 50.672 1.00 25.56 261 HIS A N 1
ATOM 1940 C CA . HIS A 1 263 ? -19.409 44.307 51.007 1.00 24.49 261 HIS A CA 1
ATOM 1941 C C . HIS A 1 263 ? -19.681 45.705 50.478 1.00 24.51 261 HIS A C 1
ATOM 1942 O O . HIS A 1 263 ? -19.479 45.962 49.279 1.00 23.85 261 HIS A O 1
ATOM 1949 N N . PRO A 1 264 ? -20.162 46.634 51.312 1.00 25.40 262 PRO A N 1
ATOM 1950 C CA . PRO A 1 264 ? -20.621 47.929 50.784 1.00 25.75 262 PRO A CA 1
ATOM 1951 C C . PRO A 1 264 ? -19.523 48.776 50.184 1.00 24.84 262 PRO A C 1
ATOM 1952 O O . PRO A 1 264 ? -19.834 49.704 49.427 1.00 24.91 262 PRO A O 1
ATOM 1956 N N . GLY A 1 265 ? -18.252 48.482 50.485 1.00 23.35 263 GLY A N 1
ATOM 1957 C CA . GLY A 1 265 ? -17.135 49.192 49.890 1.00 22.24 263 GLY A CA 1
ATOM 1958 C C . GLY A 1 265 ? -16.651 48.628 48.577 1.00 22.75 263 GLY A C 1
ATOM 1959 O O . GLY A 1 265 ? -15.771 49.217 47.934 1.00 21.58 263 GLY A O 1
ATOM 1960 N N . PHE A 1 266 ? -17.213 47.496 48.156 1.00 21.49 264 PHE A N 1
ATOM 1961 C CA . PHE A 1 266 ? -16.827 46.856 46.910 1.00 20.75 264 PHE A CA 1
ATOM 1962 C C . PHE A 1 266 ? -17.680 47.385 45.767 1.00 26.99 264 PHE A C 1
ATOM 1963 O O . PHE A 1 266 ? -18.900 47.559 45.909 1.00 29.32 264 PHE A O 1
ATOM 1971 N N . ARG A 1 267 ? -17.033 47.649 44.634 1.00 20.63 265 ARG A N 1
ATOM 1972 C CA . ARG A 1 267 ? -17.741 47.977 43.403 1.00 22.58 265 ARG A CA 1
ATOM 1973 C C . ARG A 1 267 ? -17.106 47.216 42.260 1.00 26.24 265 ARG A C 1
ATOM 1974 O O . ARG A 1 267 ? -15.882 47.086 42.201 1.00 24.23 265 ARG A O 1
ATOM 1982 N N . PHE A 1 268 ? -17.937 46.732 41.349 1.00 21.10 266 PHE A N 1
ATOM 1983 C CA . PHE A 1 268 ? -17.484 46.092 40.122 1.00 20.65 266 PHE A CA 1
ATOM 1984 C C . PHE A 1 268 ? -17.934 46.940 38.943 1.00 24.97 266 PHE A C 1
ATOM 1985 O O . PHE A 1 268 ? -19.127 47.233 38.809 1.00 23.08 266 PHE A O 1
ATOM 1993 N N . VAL A 1 269 ? -16.991 47.306 38.082 1.00 20.69 267 VAL A N 1
ATOM 1994 C CA . VAL A 1 269 ? -17.241 48.275 37.017 1.00 21.59 267 VAL A CA 1
ATOM 1995 C C . VAL A 1 269 ? -16.731 47.745 35.681 1.00 25.70 267 VAL A C 1
ATOM 1996 O O . VAL A 1 269 ? -15.523 47.825 35.394 1.00 21.62 267 VAL A O 1
ATOM 2000 N N . PRO A 1 270 ? -17.603 47.204 34.837 1.00 22.01 268 PRO A N 1
ATOM 2001 C CA . PRO A 1 270 ? -17.205 46.915 33.456 1.00 22.07 268 PRO A CA 1
ATOM 2002 C C . PRO A 1 270 ? -16.895 48.205 32.718 1.00 27.57 268 PRO A C 1
ATOM 2003 O O . PRO A 1 270 ? -17.513 49.244 32.961 1.00 26.32 268 PRO A O 1
ATOM 2007 N N . VAL A 1 271 ? -15.904 48.142 31.827 1.00 23.60 269 VAL A N 1
ATOM 2008 C CA . VAL A 1 271 ? -15.532 49.279 30.986 1.00 23.87 269 VAL A CA 1
ATOM 2009 C C . VAL A 1 271 ? -15.310 48.757 29.579 1.00 25.23 269 VAL A C 1
ATOM 2010 O O . VAL A 1 271 ? -14.438 47.908 29.367 1.00 24.78 269 VAL A O 1
ATOM 2014 N N . LEU A 1 272 ? -16.094 49.256 28.615 1.00 24.60 270 LEU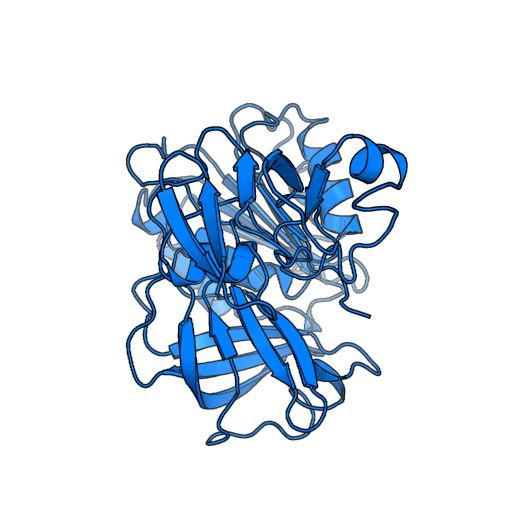 A N 1
ATOM 2015 C CA . LEU A 1 272 ? -16.086 48.736 27.250 1.00 25.08 270 LEU A CA 1
ATOM 2016 C C . LEU A 1 272 ? -15.397 49.722 26.316 1.00 31.81 270 LEU A C 1
ATOM 2017 O O . LEU A 1 272 ? -15.801 50.887 26.228 1.00 32.09 270 LEU A O 1
ATOM 2022 N N . SER A 1 273 ? -14.382 49.242 25.596 1.00 32.54 271 SER A N 1
ATOM 2023 C CA . SER A 1 273 ? -13.550 50.106 24.770 1.00 34.67 271 SER A CA 1
ATOM 2024 C C . SER A 1 273 ? -14.015 50.213 23.322 1.00 39.20 271 SER A C 1
ATOM 2025 O O . SER A 1 273 ? -13.823 51.264 22.699 1.00 39.31 271 SER A O 1
ATOM 2028 N N . ASP A 1 274 ? -14.618 49.166 22.766 1.00 36.78 272 ASP A N 1
ATOM 2029 C CA . ASP A 1 274 ? -14.918 49.094 21.338 1.00 39.86 272 ASP A CA 1
ATOM 2030 C C . ASP A 1 274 ? -16.404 49.096 21.019 1.00 42.45 272 ASP A C 1
ATOM 2031 O O . ASP A 1 274 ? -16.825 49.763 20.068 1.00 46.65 272 ASP A O 1
ATOM 2036 N N . GLU A 1 275 ? -17.212 48.352 21.769 1.00 38.70 273 GLU A N 1
ATOM 2037 C CA . GLU A 1 275 ? -18.623 48.146 21.435 1.00 42.28 273 GLU A CA 1
ATOM 2038 C C . GLU A 1 275 ? -19.497 48.769 22.513 1.00 45.24 273 GLU A C 1
ATOM 2039 O O . GLU A 1 275 ? -19.780 48.121 23.536 1.00 41.44 273 GLU A O 1
ATOM 2045 N N . PRO A 1 276 ? -19.967 50.000 22.328 1.00 52.42 274 PRO A N 1
ATOM 2046 C CA . PRO A 1 276 ? -20.697 50.679 23.404 1.00 56.68 274 PRO A CA 1
ATOM 2047 C C . PRO A 1 276 ? -21.992 49.965 23.763 1.00 51.81 274 PRO A C 1
ATOM 2048 O O . PRO A 1 276 ? -22.609 49.282 22.942 1.00 51.16 274 PRO A O 1
ATOM 2052 N N . ASP A 1 277 ? -22.395 50.133 25.021 1.00 47.34 275 ASP A N 1
ATOM 2053 C CA . ASP A 1 277 ? -23.594 49.560 25.582 1.00 42.89 275 ASP A CA 1
ATOM 2054 C C . ASP A 1 277 ? -24.097 50.584 26.592 1.00 45.33 275 ASP A C 1
ATOM 2055 O O . ASP A 1 277 ? -23.320 51.009 27.464 1.00 41.83 275 ASP A O 1
ATOM 2060 N N . PRO A 1 278 ? -25.364 50.993 26.511 1.00 46.33 276 PRO A N 1
ATOM 2061 C CA . PRO A 1 278 ? -25.861 52.016 27.446 1.00 42.13 276 PRO A CA 1
ATOM 2062 C C . PRO A 1 278 ? -25.776 51.602 28.896 1.00 37.58 276 PRO A C 1
ATOM 2063 O O . PRO A 1 278 ? -25.740 52.472 29.771 1.00 46.60 276 PRO A O 1
ATOM 2067 N N . ALA A 1 279 ? -25.735 50.301 29.184 1.00 39.28 277 ALA A N 1
ATOM 2068 C CA . ALA A 1 279 ? -25.706 49.841 30.565 1.00 36.88 277 ALA A CA 1
ATOM 2069 C C . ALA A 1 279 ? -24.358 50.044 31.237 1.00 37.78 277 ALA A C 1
ATOM 2070 O O . ALA A 1 279 ? -24.287 49.928 32.464 1.00 39.38 277 ALA A O 1
ATOM 2072 N N . TYR A 1 280 ? -23.304 50.359 30.482 1.00 38.06 278 TYR A N 1
ATOM 2073 C CA . TYR A 1 280 ? -21.939 50.204 30.974 1.00 33.38 278 TYR A CA 1
ATOM 2074 C C . TYR A 1 280 ? -21.077 51.414 30.642 1.00 33.50 278 TYR A C 1
ATOM 2075 O O . TYR A 1 280 ? -21.272 52.071 29.619 1.00 33.88 278 TYR A O 1
ATOM 2084 N N . ARG A 1 281 ? -20.081 51.661 31.503 1.00 33.50 279 ARG A N 1
ATOM 2085 C CA . ARG A 1 281 ? -19.073 52.684 31.247 1.00 33.24 279 ARG A CA 1
ATOM 2086 C C . ARG A 1 281 ? -18.317 52.394 29.953 1.00 31.33 279 ARG A C 1
ATOM 2087 O O . ARG A 1 281 ? -18.026 51.242 29.626 1.00 29.51 279 ARG A O 1
ATOM 2095 N N . GLY A 1 282 ? -17.977 53.452 29.222 1.00 32.37 280 GLY A N 1
ATOM 2096 C CA . GLY A 1 282 ? -17.196 53.324 28.013 1.00 35.12 280 GLY A CA 1
ATOM 2097 C C . GLY A 1 282 ? -15.747 53.721 28.232 1.00 35.41 280 GLY A C 1
ATOM 2098 O O . GLY A 1 282 ? -15.407 54.397 29.199 1.00 31.59 280 GLY A O 1
ATOM 2099 N N . GLY A 1 283 ? -14.891 53.283 27.313 1.00 34.29 281 GLY A N 1
ATOM 2100 C CA . GLY A 1 283 ? -13.512 53.720 27.319 1.00 35.45 281 GLY A CA 1
ATOM 2101 C C . GLY A 1 283 ? -12.537 52.674 27.809 1.00 30.44 281 GLY A C 1
ATOM 2102 O O . GLY A 1 283 ? -12.753 51.469 27.652 1.00 27.59 281 GLY A O 1
ATOM 2103 N N . PHE A 1 284 ? -11.452 53.132 28.402 1.00 26.07 282 PHE A N 1
ATOM 2104 C CA . PHE A 1 284 ? -10.438 52.217 28.863 1.00 28.49 282 PHE A CA 1
ATOM 2105 C C . PHE A 1 284 ? -10.420 52.207 30.393 1.00 23.84 282 PHE A C 1
ATOM 2106 O O . PHE A 1 284 ? -10.777 53.204 31.022 1.00 29.78 282 PHE A O 1
ATOM 2114 N N . PRO A 1 285 ? -10.068 51.085 31.021 1.00 32.74 283 PRO A N 1
ATOM 2115 C CA . PRO A 1 285 ? -10.425 50.915 32.446 1.00 32.56 283 PRO A CA 1
ATOM 2116 C C . PRO A 1 285 ? -9.643 51.798 33.393 1.00 32.48 283 PRO A C 1
ATOM 2117 O O . PRO A 1 285 ? -10.209 52.308 34.372 1.00 26.39 283 PRO A O 1
ATOM 2121 N N . THR A 1 286 ? -8.347 51.984 33.157 1.00 21.52 284 THR A N 1
ATOM 2122 C CA . THR A 1 286 ? -7.621 52.924 33.996 1.00 24.60 284 THR A CA 1
ATOM 2123 C C . THR A 1 286 ? -8.236 54.317 33.930 1.00 27.65 284 THR A C 1
ATOM 2124 O O . THR A 1 286 ? -8.306 55.019 34.945 1.00 26.68 284 THR A O 1
ATOM 2128 N N . ASP A 1 287 ? -8.729 54.718 32.755 1.00 28.61 285 ASP A N 1
ATOM 2129 C CA . ASP A 1 287 ? -9.392 56.016 32.629 1.00 30.42 285 ASP A CA 1
ATOM 2130 C C . ASP A 1 287 ? -10.615 56.119 33.536 1.00 27.65 285 ASP A C 1
ATOM 2131 O O . ASP A 1 287 ? -10.892 57.186 34.094 1.00 30.12 285 ASP A O 1
ATOM 2136 N N . ALA A 1 288 ? -11.375 55.034 33.675 1.00 28.75 286 ALA A N 1
ATOM 2137 C CA . ALA A 1 288 ? -12.584 55.085 34.492 1.00 29.71 286 ALA A CA 1
ATOM 2138 C C . ALA A 1 288 ? -12.254 55.255 35.970 1.00 23.26 286 ALA A C 1
ATOM 2139 O O . ALA A 1 288 ? -12.962 55.966 36.692 1.00 26.10 286 ALA A O 1
ATOM 2141 N N . PHE A 1 289 ? -11.192 54.601 36.449 1.00 22.37 287 PHE A N 1
ATOM 2142 C CA . PHE A 1 289 ? -10.805 54.797 37.840 1.00 19.64 287 PHE A CA 1
ATOM 2143 C C . PHE A 1 289 ? -10.389 56.237 38.089 1.00 22.47 287 PHE A C 1
ATOM 2144 O O . PHE A 1 289 ? -10.807 56.852 39.075 1.00 22.51 287 PHE A O 1
ATOM 2152 N N A VAL A 1 290 ? -9.556 56.807 37.213 0.45 24.94 288 VAL A N 1
ATOM 2153 N N B VAL A 1 290 ? -9.545 56.781 37.205 0.55 24.87 288 VAL A N 1
ATOM 2154 C CA A VAL A 1 290 ? -9.116 58.171 37.478 0.45 26.19 288 VAL A CA 1
ATOM 2155 C CA B VAL A 1 290 ? -9.096 58.163 37.338 0.55 25.93 288 VAL A CA 1
ATOM 2156 C C A VAL A 1 290 ? -10.261 59.171 37.327 0.45 26.54 288 VAL A C 1
ATOM 2157 C C B VAL A 1 290 ? -10.290 59.108 37.388 0.55 26.37 288 VAL A C 1
ATOM 2158 O O A VAL A 1 290 ? -10.191 60.269 37.890 0.45 27.82 288 VAL A O 1
ATOM 2159 O O B VAL A 1 290 ? -10.298 60.087 38.143 0.55 27.38 288 VAL A O 1
ATOM 2166 N N . GLU A 1 291 ? -11.328 58.815 36.601 1.00 27.18 289 GLU A N 1
ATOM 2167 C CA . GLU A 1 291 ? -12.545 59.630 36.632 1.00 29.44 289 GLU A CA 1
ATOM 2168 C C . GLU A 1 291 ? -13.248 59.529 37.984 1.00 31.74 289 GLU A C 1
ATOM 2169 O O . GLU A 1 291 ? -13.752 60.530 38.506 1.00 31.66 289 GLU A O 1
ATOM 2175 N N . ASP A 1 292 ? -13.316 58.326 38.550 1.00 27.07 290 ASP A N 1
ATOM 2176 C CA . ASP A 1 292 ? -14.027 58.092 39.804 1.00 26.55 290 ASP A CA 1
ATOM 2177 C C . ASP A 1 292 ? -13.264 58.597 41.021 1.00 27.00 290 ASP A C 1
ATOM 2178 O O . ASP A 1 292 ? -13.883 59.031 42.004 1.00 28.07 290 ASP A O 1
ATOM 2183 N N . VAL A 1 293 ? -11.936 58.525 40.979 1.00 24.05 291 VAL A N 1
ATOM 2184 C CA . VAL A 1 293 ? -11.053 58.772 42.117 1.00 22.82 291 VAL A CA 1
ATOM 2185 C C . VAL A 1 293 ? -9.937 59.686 41.624 1.00 22.28 291 VAL A C 1
ATOM 2186 O O . VAL A 1 293 ? -8.859 59.202 41.238 1.00 26.14 291 VAL A O 1
ATOM 2190 N N . PRO A 1 294 ? -10.147 61.002 41.604 1.00 25.69 292 PRO A N 1
ATOM 2191 C CA . PRO A 1 294 ? -9.190 61.881 40.912 1.00 28.15 292 PRO A CA 1
ATOM 2192 C C . PRO A 1 294 ? -7.812 61.894 41.536 1.00 35.69 292 PRO A C 1
ATOM 2193 O O . PRO A 1 294 ? -6.824 62.116 40.823 1.00 30.86 292 PRO A O 1
ATOM 2197 N N . SER A 1 295 ? -7.701 61.639 42.839 1.00 27.26 293 SER A N 1
ATOM 2198 C CA . SER A 1 295 ? -6.399 61.561 43.491 1.00 23.47 293 SER A CA 1
ATOM 2199 C C . SER A 1 295 ? -6.209 60.161 44.048 1.00 22.58 293 SER A C 1
ATOM 2200 O O . SER A 1 295 ? -6.993 59.713 44.890 1.00 22.63 293 SER A O 1
ATOM 2203 N N . GLY A 1 296 ? -5.167 59.471 43.577 1.00 20.20 294 GLY A N 1
ATOM 2204 C CA . GLY A 1 296 ? -4.796 58.156 44.063 1.00 19.07 294 GLY A CA 1
ATOM 2205 C C . GLY A 1 296 ? -3.925 58.131 45.297 1.00 18.79 294 GLY A C 1
ATOM 2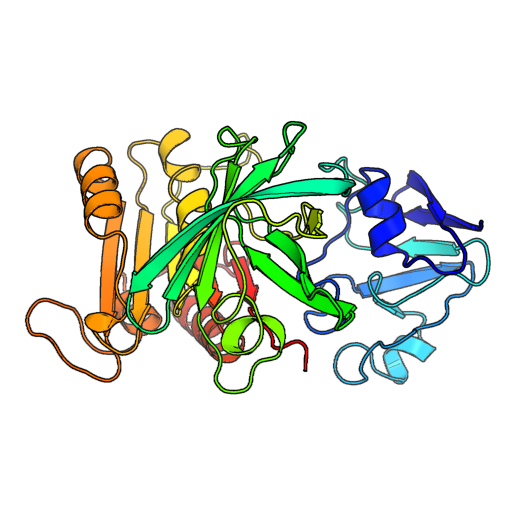206 O O . GLY A 1 296 ? -3.484 57.061 45.718 1.00 18.78 294 GLY A O 1
ATOM 2207 N N . ARG A 1 297 ? -3.658 59.273 45.916 1.00 20.07 295 ARG A N 1
ATOM 2208 C CA . ARG A 1 297 ? -2.758 59.261 47.061 1.00 21.71 295 ARG A CA 1
ATOM 2209 C C . ARG A 1 297 ? -3.392 58.492 48.215 1.00 19.96 295 ARG A C 1
ATOM 2210 O O . ARG A 1 297 ? -4.547 58.748 48.598 1.00 18.99 295 ARG A O 1
ATOM 2218 N N . GLY A 1 298 ? -2.640 57.540 48.762 1.00 18.31 296 GLY A N 1
ATOM 2219 C CA . GLY A 1 298 ? -3.124 56.702 49.841 1.00 19.83 296 GLY A CA 1
ATOM 2220 C C . GLY A 1 298 ? -3.790 55.430 49.381 1.00 21.64 296 GLY A C 1
ATOM 2221 O O . GLY A 1 298 ? -4.150 54.596 50.226 1.00 21.48 296 GLY A O 1
ATOM 2222 N N . TRP A 1 299 ? -3.952 55.251 48.073 1.00 16.72 297 TRP A N 1
ATOM 2223 C CA . TRP A 1 299 ? -4.530 54.045 47.502 1.00 16.15 297 TRP A CA 1
ATOM 2224 C C . TRP A 1 299 ? -3.451 53.014 47.205 1.00 19.00 297 TRP A C 1
ATOM 2225 O O . TRP A 1 299 ? -2.266 53.333 47.091 1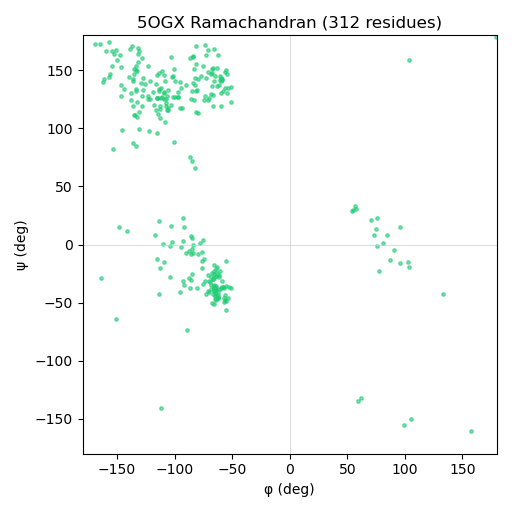.00 18.83 297 TRP A O 1
ATOM 2236 N N A SER A 1 300 ? -3.879 51.765 47.046 0.38 16.56 298 SER A N 1
ATOM 2237 N N B SER A 1 300 ? -3.873 51.761 47.119 0.62 14.96 298 SER A N 1
ATOM 2238 C CA A SER A 1 300 ? -3.026 50.704 46.522 0.38 16.51 298 SER A CA 1
ATOM 2239 C CA B SER A 1 300 ? -3.065 50.709 46.524 0.62 15.61 298 SER A CA 1
ATOM 2240 C C A SER A 1 300 ? -3.670 50.129 45.271 0.38 18.64 298 SER A C 1
ATOM 2241 C C B SER A 1 300 ? -3.694 50.348 45.189 0.62 19.46 298 SER A C 1
ATOM 2242 O O A SER A 1 300 ? -4.886 49.906 45.237 0.38 17.01 298 SER A O 1
ATOM 2243 O O B SER A 1 300 ? -4.909 50.497 45.007 0.62 16.29 298 SER A O 1
ATOM 2248 N N . GLY A 1 301 ? -2.862 49.899 44.246 1.00 14.71 299 GLY A N 1
ATOM 2249 C CA . GLY A 1 301 ? -3.367 49.561 42.923 1.00 15.37 299 GLY A CA 1
ATOM 2250 C C . GLY A 1 301 ? -2.806 48.257 42.408 1.00 17.84 299 GLY A C 1
ATOM 2251 O O . GLY A 1 301 ? -1.627 47.951 42.588 1.00 18.43 299 GLY A O 1
ATOM 2252 N N . TRP A 1 302 ? -3.659 47.492 41.742 1.00 13.43 300 TRP A N 1
ATOM 2253 C CA . TRP A 1 302 ? -3.346 46.148 41.270 1.00 12.76 300 TRP A CA 1
ATOM 2254 C C . TRP A 1 302 ? -3.750 46.071 39.806 1.00 16.67 300 TRP A C 1
ATOM 2255 O O . TRP A 1 302 ? -4.940 46.143 39.492 1.00 19.56 300 TRP A O 1
ATOM 2266 N N . LEU A 1 303 ? -2.772 45.904 38.902 1.00 13.65 301 LEU A N 1
ATOM 2267 C CA . LEU A 1 303 ? -3.045 45.918 37.471 1.00 13.53 301 LEU A CA 1
ATOM 2268 C C . LEU A 1 303 ? -2.647 44.575 36.879 1.00 17.07 301 LEU A C 1
ATOM 2269 O O . LEU A 1 303 ? -1.525 44.111 37.105 1.00 16.15 301 LEU A O 1
ATOM 2274 N N . CYS A 1 304 ? -3.537 43.976 36.091 1.00 14.35 302 CYS A N 1
ATOM 2275 C CA . CYS A 1 304 ? -3.191 42.709 35.461 1.00 14.70 302 CYS A CA 1
ATOM 2276 C C . CYS A 1 304 ? -3.801 42.637 34.070 1.00 20.20 302 CYS A C 1
ATOM 2277 O O . CYS A 1 304 ? -4.975 42.958 33.885 1.00 18.90 302 CYS A O 1
ATOM 2280 N N . GLY A 1 305 ? -3.005 42.212 33.100 1.00 18.64 303 GLY A N 1
ATOM 2281 C CA . GLY A 1 305 ? -3.474 42.118 31.736 1.00 17.47 303 GLY A CA 1
ATOM 2282 C C . GLY A 1 305 ? -2.300 42.153 30.784 1.00 19.07 303 GLY A C 1
ATOM 2283 O O . GLY A 1 305 ? -1.158 41.930 31.179 1.00 16.04 303 GLY A O 1
ATOM 2284 N N . PRO A 1 306 ? -2.554 42.477 29.519 1.00 21.80 304 PRO A N 1
ATOM 2285 C CA . PRO A 1 306 ? -1.454 42.588 28.563 1.00 24.81 304 PRO A CA 1
ATOM 2286 C C . PRO A 1 306 ? -0.419 43.586 29.045 1.00 20.79 304 PRO A C 1
ATOM 2287 O O . PRO A 1 306 ? -0.752 44.572 29.727 1.00 18.40 304 PRO A O 1
ATOM 2291 N N . PRO A 1 307 ? 0.859 43.373 28.702 1.00 23.19 305 PRO A N 1
ATOM 2292 C CA . PRO A 1 307 ? 1.925 44.227 29.264 1.00 17.62 305 PRO A CA 1
ATOM 2293 C C . PRO A 1 307 ? 1.734 45.721 29.023 1.00 19.76 305 PRO A C 1
ATOM 2294 O O . PRO A 1 307 ? 1.978 46.528 29.933 1.00 20.56 305 PRO A O 1
ATOM 2298 N N . ALA A 1 308 ? 1.338 46.117 27.814 1.00 23.26 306 ALA A N 1
ATOM 2299 C CA . ALA A 1 308 ? 1.252 47.545 27.529 1.00 23.33 306 ALA A CA 1
ATOM 2300 C C . ALA A 1 308 ? 0.169 48.201 28.375 1.00 23.38 306 ALA A C 1
ATOM 2301 O O . ALA A 1 308 ? 0.333 49.341 28.834 1.00 23.08 306 ALA A O 1
ATOM 2303 N N . MET A 1 309 ? -0.947 47.494 28.574 1.00 20.04 307 MET A N 1
ATOM 2304 C CA . MET A 1 309 ? -2.024 47.990 29.425 1.00 24.71 307 MET A CA 1
ATOM 2305 C C . MET A 1 309 ? -1.553 48.167 30.859 1.00 24.16 307 MET A C 1
ATOM 2306 O O . MET A 1 309 ? -1.870 49.172 31.514 1.00 20.32 307 MET A O 1
ATOM 2311 N N . VAL A 1 310 ? -0.796 47.196 31.371 1.00 17.78 308 VAL A N 1
ATOM 2312 C CA . VAL A 1 310 ? -0.281 47.315 32.729 1.00 17.83 308 VAL A CA 1
ATOM 2313 C C . VAL A 1 310 ? 0.680 48.493 32.827 1.00 18.23 308 VAL A C 1
ATOM 2314 O O . VAL A 1 310 ? 0.583 49.325 33.737 1.00 18.71 308 VAL A O 1
ATOM 2318 N N . GLU A 1 311 ? 1.619 48.597 31.880 1.00 21.56 309 GLU A N 1
ATOM 2319 C CA . GLU A 1 311 ? 2.610 49.660 31.992 1.00 23.02 309 GLU A CA 1
ATOM 2320 C C . GLU A 1 311 ? 1.973 51.035 31.855 1.00 24.29 309 GLU A C 1
ATOM 2321 O O . GLU A 1 311 ? 2.327 51.960 32.588 1.00 22.18 309 GLU A O 1
ATOM 2327 N N . ALA A 1 312 ? 1.015 51.179 30.945 1.00 20.72 310 ALA A N 1
ATOM 2328 C CA . ALA A 1 312 ? 0.324 52.460 30.836 1.00 22.67 310 ALA A CA 1
ATOM 2329 C C . ALA A 1 312 ? -0.473 52.754 32.099 1.00 23.30 310 ALA A C 1
ATOM 2330 O O . ALA A 1 312 ? -0.505 53.901 32.571 1.00 24.68 310 ALA A O 1
ATOM 2332 N N . GLY A 1 313 ? -1.100 51.718 32.667 1.00 22.86 311 GLY A N 1
ATOM 2333 C CA . GLY A 1 313 ? -1.873 51.903 33.883 1.00 22.70 311 GLY A CA 1
ATOM 2334 C C . GLY A 1 313 ? -1.020 52.319 35.065 1.00 22.80 311 GLY A C 1
ATOM 2335 O O . GLY A 1 313 ? -1.413 53.188 35.842 1.00 20.47 311 GLY A O 1
ATOM 2336 N N . VAL A 1 314 ? 0.166 51.707 35.213 1.00 18.83 312 VAL A N 1
ATOM 2337 C CA . VAL A 1 314 ? 1.070 52.100 36.294 1.00 20.35 312 VAL A CA 1
ATOM 2338 C C . VAL A 1 314 ? 1.401 53.584 36.193 1.00 21.98 312 VAL A C 1
ATOM 2339 O O . VAL A 1 314 ? 1.383 54.322 37.188 1.00 21.61 312 VAL A O 1
ATOM 2343 N N . LYS A 1 315 ? 1.731 54.046 34.988 1.00 21.52 313 LYS A N 1
ATOM 2344 C CA . LYS A 1 315 ? 2.111 55.445 34.850 1.00 25.83 313 LYS A CA 1
ATOM 2345 C C . LYS A 1 315 ? 0.934 56.366 35.150 1.00 23.95 313 LYS A C 1
ATOM 2346 O O . LYS A 1 315 ? 1.114 57.429 35.753 1.00 23.54 313 LYS A O 1
ATOM 2352 N N . ALA A 1 316 ? -0.273 55.971 34.747 1.00 19.00 314 ALA A N 1
ATOM 2353 C CA . ALA A 1 316 ? -1.446 56.788 35.040 1.00 27.20 314 ALA A CA 1
ATOM 2354 C C . ALA A 1 316 ? -1.708 56.860 36.539 1.00 23.77 314 ALA A C 1
ATOM 2355 O O . ALA A 1 316 ? -2.009 57.941 37.065 1.00 25.42 314 ALA A O 1
ATOM 2357 N N . PHE A 1 317 ? -1.626 55.721 37.234 1.00 21.50 315 PHE A N 1
ATOM 2358 C CA . PHE A 1 317 ? -1.728 55.734 38.694 1.00 20.11 315 PHE A CA 1
ATOM 2359 C C . PHE A 1 317 ? -0.728 56.717 39.300 1.00 23.38 315 PHE A C 1
ATOM 2360 O O . PHE A 1 317 ? -1.064 57.511 40.186 1.00 21.33 315 PHE A O 1
ATOM 2368 N N . LYS A 1 318 ? 0.523 56.672 38.835 1.00 19.78 316 LYS A N 1
ATOM 2369 C CA . LYS A 1 318 ? 1.551 57.504 39.459 1.00 23.18 316 LYS A CA 1
ATOM 2370 C C . LYS A 1 318 ? 1.306 58.982 39.191 1.00 26.20 316 LYS A C 1
ATOM 2371 O O . LYS A 1 318 ? 1.564 59.825 40.056 1.00 28.48 316 LYS A O 1
ATOM 2377 N N A ARG A 1 319 ? 0.817 59.313 37.994 0.49 27.57 317 ARG A N 1
ATOM 2378 N N B ARG A 1 319 ? 0.792 59.317 38.007 0.51 27.39 317 ARG A N 1
ATOM 2379 C CA A ARG A 1 319 ? 0.505 60.703 37.680 0.49 32.03 317 ARG A CA 1
ATOM 2380 C CA B ARG A 1 319 ? 0.526 60.718 37.694 0.51 32.03 317 ARG A CA 1
ATOM 2381 C C A ARG A 1 319 ? -0.506 61.268 38.664 0.49 32.33 317 ARG A C 1
ATOM 2382 C C B ARG A 1 319 ? -0.567 61.293 38.584 0.51 32.49 317 ARG A C 1
ATOM 2383 O O A ARG A 1 319 ? -0.426 62.442 39.044 0.49 32.12 317 ARG A O 1
ATOM 2384 O O B ARG A 1 319 ? -0.605 62.509 38.810 0.51 32.44 317 ARG A O 1
ATOM 2399 N N . ARG A 1 320 ? -1.461 60.444 39.089 1.00 29.28 318 ARG A N 1
ATOM 2400 C CA . ARG A 1 320 ? -2.479 60.856 40.043 1.00 32.24 318 ARG A CA 1
ATOM 2401 C C . ARG A 1 320 ? -2.030 60.635 41.482 1.00 28.70 318 ARG A C 1
ATOM 2402 O O . ARG A 1 320 ? -2.870 60.606 42.391 1.00 27.39 318 ARG A O 1
ATOM 2410 N N . ARG A 1 321 ? -0.723 60.464 41.688 1.00 22.45 319 ARG A N 1
ATOM 2411 C CA . ARG A 1 321 ? -0.039 60.540 42.969 1.00 25.82 319 ARG A CA 1
ATOM 2412 C C . ARG A 1 321 ? -0.271 59.308 43.830 1.00 21.60 319 ARG A C 1
ATOM 2413 O O . ARG A 1 321 ? -0.070 59.356 45.048 1.00 20.55 319 ARG A O 1
ATOM 2421 N N . MET A 1 322 ? -0.620 58.178 43.215 1.00 17.81 320 MET A N 1
ATOM 2422 C CA . MET A 1 322 ? -0.579 56.913 43.939 1.00 16.92 320 MET A CA 1
ATOM 2423 C C . MET A 1 322 ? 0.882 56.532 44.174 1.00 20.27 320 MET A C 1
ATOM 2424 O O . MET A 1 322 ? 1.734 56.729 43.301 1.00 22.59 320 MET A O 1
ATOM 2429 N N A SER A 1 323 ? 1.171 56.006 45.359 0.60 18.06 321 SER A N 1
ATOM 2430 N N B SER A 1 323 ? 1.166 56.002 45.365 0.40 18.81 321 SER A N 1
ATOM 2431 C CA A SER A 1 323 ? 2.565 55.763 45.757 0.60 22.85 321 SER A CA 1
ATOM 2432 C CA B SER A 1 323 ? 2.547 55.706 45.769 0.40 22.53 321 SER A CA 1
ATOM 2433 C C A SER A 1 323 ? 3.154 54.567 45.012 0.60 17.88 321 SER A C 1
ATOM 2434 C C B SER A 1 323 ? 3.127 54.562 44.943 0.40 18.54 321 SER A C 1
ATOM 2435 O O A SER A 1 323 ? 2.558 53.485 45.019 0.60 19.26 321 SER A O 1
ATOM 2436 O O B SER A 1 323 ? 2.489 53.513 44.816 0.40 19.57 321 SER A O 1
ATOM 2441 N N . PRO A 1 324 ? 4.335 54.709 44.389 1.00 18.09 322 PRO A N 1
ATOM 2442 C CA . PRO A 1 324 ? 4.999 53.546 43.771 1.00 20.24 322 PRO A CA 1
ATOM 2443 C C . PRO A 1 324 ? 5.043 52.315 44.659 1.00 17.21 322 PRO A C 1
ATOM 2444 O O . PRO A 1 324 ? 4.946 51.180 44.167 1.00 19.08 322 PRO A O 1
ATOM 2448 N N . ARG A 1 325 ? 5.181 52.512 45.971 1.00 18.93 323 ARG A N 1
ATOM 2449 C CA . ARG A 1 325 ? 5.280 51.387 46.887 1.00 21.21 323 ARG A CA 1
ATOM 2450 C C . ARG A 1 325 ? 4.013 50.544 46.906 1.00 24.13 323 ARG A C 1
ATOM 2451 O O . ARG A 1 325 ? 4.048 49.373 47.300 1.00 21.00 323 ARG A O 1
ATOM 2459 N N . ARG A 1 326 ? 2.893 51.115 46.485 1.00 17.90 324 ARG A N 1
ATOM 2460 C CA . ARG A 1 326 ? 1.599 50.462 46.624 1.00 16.20 324 ARG A CA 1
ATOM 2461 C C . ARG A 1 326 ? 0.997 50.095 45.278 1.00 16.96 324 ARG A C 1
ATOM 2462 O O . ARG A 1 326 ? -0.216 49.849 45.189 1.00 18.76 324 ARG A O 1
ATOM 2470 N N . ILE A 1 327 ? 1.823 50.014 44.240 1.00 15.19 325 ILE A N 1
ATOM 2471 C CA . ILE A 1 327 ? 1.371 49.636 42.911 1.00 14.54 325 ILE A CA 1
ATOM 2472 C C . ILE A 1 327 ? 1.900 48.247 42.608 1.00 20.25 325 ILE A C 1
ATOM 2473 O O . ILE A 1 327 ? 3.114 48.003 42.675 1.00 21.86 325 ILE A O 1
ATOM 2478 N N . HIS A 1 328 ? 0.997 47.348 42.256 1.00 12.77 326 HIS A N 1
ATOM 2479 C CA . HIS A 1 328 ? 1.313 45.942 42.032 1.00 14.04 326 HIS A CA 1
ATOM 2480 C C . HIS A 1 328 ? 0.923 45.563 40.609 1.00 16.74 326 HIS A C 1
ATOM 2481 O O . HIS A 1 328 ? -0.116 46.000 40.113 1.00 16.18 326 HIS A O 1
ATOM 2488 N N . ARG A 1 329 ? 1.744 44.740 39.943 1.00 14.88 327 ARG A N 1
ATOM 2489 C CA . ARG A 1 329 ? 1.549 44.474 38.514 1.00 17.29 327 ARG A CA 1
ATOM 2490 C C . ARG A 1 329 ? 1.711 42.997 38.214 1.00 18.33 327 ARG A C 1
ATOM 2491 O O . ARG A 1 329 ? 2.593 42.343 38.782 1.00 17.18 327 ARG A O 1
ATOM 2499 N N . GLU A 1 330 ? 0.888 42.490 37.290 1.00 14.68 328 GLU A N 1
ATOM 2500 C CA . GLU A 1 330 ? 1.050 41.155 36.711 1.00 16.64 328 GLU A CA 1
ATOM 2501 C C . GLU A 1 330 ? 0.848 41.277 35.204 1.00 18.66 328 GLU A C 1
ATOM 2502 O O . GLU A 1 330 ? -0.262 41.545 34.733 1.00 17.83 328 GLU A O 1
ATOM 2508 N N . LYS A 1 331 ? 1.908 41.091 34.424 1.00 15.81 329 LYS A N 1
ATOM 2509 C CA . LYS A 1 331 ? 1.782 41.242 32.975 1.00 13.14 329 LYS A CA 1
ATOM 2510 C C . LYS A 1 331 ? 1.638 39.889 32.291 1.00 15.48 329 LYS A C 1
ATOM 2511 O O . LYS A 1 331 ? 2.467 38.993 32.497 1.00 17.70 329 LYS A O 1
ATOM 2517 N N . PHE A 1 332 ? 0.587 39.754 31.473 1.00 16.17 330 PHE A N 1
ATOM 2518 C CA . PHE A 1 332 ? 0.336 38.550 30.674 1.00 16.75 330 PHE A CA 1
ATOM 2519 C C . PHE A 1 332 ? 1.184 38.624 29.397 1.00 20.98 330 PHE A C 1
ATOM 2520 O O . 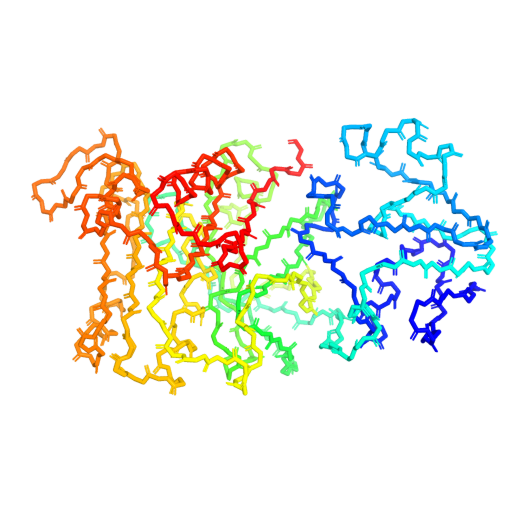PHE A 1 332 ? 0.685 38.712 28.273 1.00 23.85 330 PHE A O 1
ATOM 2528 N N . THR A 1 333 ? 2.495 38.573 29.579 1.00 16.81 331 THR A N 1
ATOM 2529 C CA . THR A 1 333 ? 3.395 38.732 28.446 1.00 17.63 331 THR A CA 1
ATOM 2530 C C . THR A 1 333 ? 3.389 37.486 27.565 1.00 19.44 331 THR A C 1
ATOM 2531 O O . THR A 1 333 ? 3.588 36.379 28.070 1.00 18.91 331 THR A O 1
ATOM 2535 N N . PRO A 1 334 ? 3.177 37.624 26.260 1.00 21.47 332 PRO A N 1
ATOM 2536 C CA . PRO A 1 334 ? 3.217 36.455 25.375 1.00 21.06 332 PRO A CA 1
ATOM 2537 C C . PRO A 1 334 ? 4.526 35.686 25.510 1.00 24.03 332 PRO A C 1
ATOM 2538 O O . PRO A 1 334 ? 5.592 36.261 25.754 1.00 23.31 332 PRO A O 1
ATOM 2542 N N . ALA A 1 335 ? 4.421 34.368 25.353 1.00 21.58 333 ALA A N 1
ATOM 2543 C CA . ALA A 1 335 ? 5.536 33.448 25.454 1.00 24.89 333 ALA A CA 1
ATOM 2544 C C . ALA A 1 335 ? 6.150 33.140 24.102 1.00 31.49 333 ALA A C 1
ATOM 2545 O O . ALA A 1 335 ? 7.113 32.373 24.039 1.00 30.08 333 ALA A O 1
ATOM 2547 N N . SER A 1 336 ? 5.598 33.694 23.028 1.00 32.22 334 SER A N 1
ATOM 2548 C CA . SER A 1 336 ? 6.108 33.447 21.684 1.00 39.99 334 SER A CA 1
ATOM 2549 C C . SER A 1 336 ? 5.804 34.640 20.788 1.00 42.64 334 SER A C 1
ATOM 2550 O O . SER A 1 336 ? 5.161 35.600 21.225 1.00 38.56 334 SER A O 1
#

B-factor: mean 30.09, std 11.68, range [12.69, 90.99]

Sequence (333 aa):
TFAVSVGGRRVDCEPGQTLLEAFLRGGVWMPNSCNQGTCGTCKLQVLSGEVDHGGAPEDTLSAEERASGLALACQARPLADTEVRSTADAGRVTHPLRDLTATVLEVADIARDTRRVLLGLAEPLAFEAGQYVELVVPGSGARRQYSLANTADEDKVLELHVRRVPGGVATDGWLFDGLAAGDRVEATGPLGDFHLPPPDEDDGGPMVLIGGGTGLAPLVGIARRTALARHPSSRREVLLYHGVRGAADLYDLGRFAEIAEEHPGFRFVPVLSDEPDPAYRGGFPTDAFVVEDVPSGRGWSSGWLCGPPAMVEAGVKAFKRRRRMSSPRRIHREKFTPAS

Radius of gyration: 20.01 Å; Cα contacts (8 Å, |Δi|>4): 828; chains: 1; bounding box: 56×48×44 Å

InterPro domains:
  IPR001041 2Fe-2S ferredoxin-type iron-sulfur binding domain [PF00111] (9-79)
  IPR001041 2Fe-2S ferredoxin-type iron-sulfur binding domain [PS51085] (1-91)
  IPR001041 2Fe-2S ferredoxin-type iron-sulfur binding domain [cd00207] (1-86)
  IPR001433 Oxidoreductase FAD/NAD(P)-binding [PF00175] (210-310)
  IPR001709 Flavoprotein pyridine nucleotide cytochrome reductase [PR00371] (145-152)
  IPR001709 Flavoprotein pyridine nucleotide cytochrome reductase [PR00371] (209-228)
  IPR001709 Flavoprotein pyridine nucleotide cytochrome reductase [PR00371] (234-243)
  IPR001709 Flavoprotein pyridine nucleotide cytochrome reductase [PR00371] (298-306)
  IPR006058 2Fe-2S ferredoxin, iron-sulphur binding site [PS00197] (35-43)
  IPR008333 Flavoprotein pyridine nucleotide cytochrome reductase-like, FAD-binding domain [PF00970] (104-196)
  IPR012675 Beta-grasp domain superfamily [G3DSA:3.10.20.30] (2-93)
  IPR017927 FAD-binding domain, ferredoxin reductase-type [PS51384] (98-198)
  IPR017938 Riboflavin synthase-like beta-barrel [SSF63380] (70-201)
  IPR036010 2Fe-2S ferredoxin-like superfamily [SSF54292] (5-87)
  IPR039261 Ferredoxin-NADP reductase (FNR), nucleotide-binding domain [G3DSA:3.40.50.80] (201-331)
  IPR039261 Ferredoxin-NADP reductase (FNR), nucleotide-binding domain [SSF52343] (202-332)
  IPR050415 Multicomponent Reductase Electron Transfer [PTHR47354] (16-333)